Protein AF-G2QAP7-F1 (afdb_monomer_lite)

pLDDT: mean 71.96, std 19.33, range [23.05, 96.06]

Secondary structure (DSSP, 8-state):
---------S-HHHHTTTT-TTS-TTS----TTS-S------SHHHHHHHHHHHHHTT------SS---TTS-------EEEEEEEETTEEEEEEEE-TT-BHHHHHHHHHHTT------SSTTSBIIIIIHHH----TTHHHH--GGGSS--S---------TTSHHHHTTEEEEEEE-SS-EEEEEEEETT--HHHHHHHHHHHHHHHHHTT----------SSHHHHHHHHH-STTT-S--SSSS--------HHHHHH-HHHHHHH--

Organism: Thermothelomyces thermophilus (strain ATCC 42464 / BCRC 31852 / DSM 1799) (NCBI:txid573729)

Radius of gyration: 22.09 Å; chains: 1; bounding box: 47×58×67 Å

InterPro domains:
  IPR006094 FAD linked oxidase, N-terminal [PF01565] (38-145)
  IPR016169 FAD-binding, type PCMH, subdomain 2 [G3DSA:3.30.465.10] (26-146)
  IPR036318 FAD-binding, type PCMH-like superfamily [SSF56176] (30-172)
  IPR050432 FAD-linked Oxidoreductases in Biosynthesis Pathways [PTHR13878] (36-145)

Sequence (272 aa):
MLPWRRVLVLAPFVANQSCDPFTSPSKPCTLGNYVVYAVEAQSAADIIAAVKFAKQNNIRFVIRNTGHDYLGRSTGAGALSFREWKGKDYTGSAVKLGAGVQGFQVLSAALEKKQVVVGGECPTVGIAGGYTQGGGHSALSTSFGRRQHARVRGRHGLAHAERRNLYWALSGAMVVYYSTSSFFQIAPLTAYNKTAAEVEAMLSPFAAKLTAMGVKYTLGYSQSATYYDHYDKYFGPLPVGNIEVGIAQYGGRLVPLSTFANDPAAMSAVTR

Foldseek 3Di:
DDDDDDDDAQAVVLVVVQPDPPDDPPRDNHCRNHDPDAFPDPDPVSVVVVVVVCVVVVHDDAAAELNQDLVSHKHFDDDKDWDFDDDPQDGGTDIDTGQRDFQLNVQVVCVVVVHDDFADLFRRDRRNMCQLVVWHDGQQCLPPNISVCVVPDDDDDDDPDPQPPCQLVNLSWDWDWDDDPVDIDTQDIRHPPDAQVVNCVSCVVVVVVCVVVVHDDDDDTDDDPGPSVVSCVRQDPPDRGDDRGNPDNDDDDDDDPVQVRPDPVSVVVRVD

Structure (mmCIF, N/CA/C/O backbone):
data_AF-G2QAP7-F1
#
_entry.id   AF-G2QAP7-F1
#
loop_
_atom_site.group_PDB
_atom_site.id
_atom_site.type_symbol
_atom_site.label_atom_id
_atom_site.label_alt_id
_atom_site.label_comp_id
_atom_site.label_asym_id
_atom_site.label_entity_id
_atom_site.label_seq_id
_atom_site.pdbx_PDB_ins_code
_atom_site.Cartn_x
_atom_site.Cartn_y
_atom_site.Cartn_z
_atom_site.occupancy
_atom_site.B_iso_or_equiv
_atom_site.auth_seq_id
_atom_site.auth_comp_id
_atom_site.auth_asym_id
_atom_site.auth_atom_id
_atom_site.pdbx_PDB_model_num
ATOM 1 N N . MET A 1 1 ? -8.311 6.062 34.037 1.00 27.89 1 MET A N 1
ATOM 2 C CA . MET A 1 1 ? -8.969 6.762 32.910 1.00 27.89 1 MET A CA 1
ATOM 3 C C . MET A 1 1 ? -8.143 6.516 31.660 1.00 27.89 1 MET A C 1
ATOM 5 O O . MET A 1 1 ? -6.926 6.601 31.759 1.00 27.89 1 MET A O 1
ATOM 9 N N . LEU A 1 2 ? -8.767 6.175 30.530 1.00 27.52 2 LEU A N 1
ATOM 10 C CA . LEU A 1 2 ? -8.064 6.026 29.248 1.00 27.52 2 LEU A CA 1
ATOM 11 C C . LEU A 1 2 ? -7.877 7.412 28.596 1.00 27.52 2 LEU A C 1
ATOM 13 O O . LEU A 1 2 ? -8.792 8.233 28.691 1.00 27.52 2 LEU A O 1
ATOM 17 N N . PRO A 1 3 ? -6.729 7.702 27.957 1.00 30.31 3 PRO A N 1
ATOM 18 C CA . PRO A 1 3 ? -6.505 8.980 27.290 1.00 30.31 3 PRO A CA 1
ATOM 19 C C . PRO A 1 3 ? -7.331 9.076 25.999 1.00 30.31 3 PRO A C 1
ATOM 21 O O . PRO A 1 3 ? -7.114 8.338 25.041 1.00 30.31 3 PRO A O 1
ATOM 24 N N . TRP A 1 4 ? -8.278 10.011 25.952 1.00 34.31 4 TRP A N 1
ATOM 25 C CA . TRP A 1 4 ? -9.125 10.223 24.777 1.00 34.31 4 TRP A CA 1
ATOM 26 C C . TRP A 1 4 ? -8.325 10.843 23.618 1.00 34.31 4 TRP A C 1
ATOM 28 O O . TRP A 1 4 ? -7.831 11.965 23.725 1.00 34.31 4 TRP A O 1
ATOM 38 N N . ARG A 1 5 ? -8.225 10.139 22.483 1.00 45.06 5 ARG A N 1
ATOM 39 C CA . ARG A 1 5 ? -7.633 10.649 21.231 1.00 45.06 5 ARG A CA 1
ATOM 40 C C . ARG A 1 5 ? -8.683 10.744 20.121 1.00 45.06 5 ARG A C 1
ATOM 42 O O . ARG A 1 5 ? -9.613 9.942 20.063 1.00 45.06 5 ARG A O 1
ATOM 49 N N . ARG A 1 6 ? -8.525 11.725 19.222 1.00 47.28 6 ARG A N 1
ATOM 50 C CA . ARG A 1 6 ? -9.428 11.933 18.074 1.00 47.28 6 ARG A CA 1
ATOM 51 C C . ARG A 1 6 ? -9.351 10.750 17.101 1.00 47.28 6 ARG A C 1
ATOM 53 O O . ARG A 1 6 ? -8.264 10.303 16.744 1.00 47.28 6 ARG A O 1
ATOM 60 N N . VAL A 1 7 ? -10.508 10.283 16.639 1.00 56.69 7 VAL A N 1
ATOM 61 C CA . VAL A 1 7 ? -10.638 9.210 15.643 1.00 56.69 7 VAL A CA 1
ATOM 62 C C . VAL A 1 7 ? -10.752 9.835 14.251 1.00 56.69 7 VAL A C 1
ATOM 64 O O . VAL A 1 7 ? -11.626 10.665 14.047 1.00 56.69 7 VAL A O 1
ATOM 67 N N . LEU A 1 8 ? -9.906 9.443 13.289 1.00 58.91 8 LEU A N 1
ATOM 68 C CA . LEU A 1 8 ? -9.858 10.048 11.944 1.00 58.91 8 LEU A CA 1
ATOM 69 C C . LEU A 1 8 ? -10.177 9.031 10.833 1.00 58.91 8 LEU A C 1
ATOM 71 O O . LEU A 1 8 ? -9.406 8.095 10.625 1.00 58.91 8 LEU A O 1
ATOM 75 N N . VAL A 1 9 ? -11.290 9.159 10.111 1.00 63.47 9 VAL A N 1
ATOM 76 C CA . VAL A 1 9 ? -11.526 8.365 8.886 1.00 63.47 9 VAL A CA 1
ATOM 77 C C . VAL A 1 9 ? -10.810 9.046 7.717 1.00 63.47 9 VAL A C 1
ATOM 79 O O . VAL A 1 9 ? -10.946 10.253 7.563 1.00 63.47 9 VAL A O 1
ATOM 82 N N . LEU A 1 10 ? -10.034 8.296 6.922 1.00 69.69 10 LEU A N 1
ATOM 83 C CA . LEU A 1 10 ? -9.232 8.872 5.829 1.00 69.69 10 LEU A CA 1
ATOM 84 C C . LEU A 1 10 ? -10.028 9.097 4.535 1.00 69.69 10 LEU A C 1
ATOM 86 O O . LEU A 1 10 ? -9.597 9.871 3.695 1.00 69.69 10 LEU A O 1
ATOM 90 N N . ALA A 1 11 ? -11.177 8.438 4.360 1.00 72.31 11 ALA A N 1
ATOM 91 C CA . ALA A 1 11 ? -12.048 8.625 3.200 1.00 72.31 11 ALA A CA 1
ATOM 92 C C . ALA A 1 11 ? -13.017 9.814 3.422 1.00 72.31 11 ALA A C 1
ATOM 94 O O . ALA A 1 11 ? -13.953 9.668 4.218 1.00 72.31 11 ALA A O 1
ATOM 95 N N . PRO A 1 12 ? -12.880 10.954 2.710 1.00 74.19 12 PRO A N 1
ATOM 96 C CA . PRO A 1 12 ? -13.716 12.145 2.914 1.00 74.19 12 PRO A CA 1
ATOM 97 C C . PRO A 1 12 ? -15.198 11.889 2.624 1.00 74.19 12 PRO A C 1
ATOM 99 O O . PRO A 1 12 ? -16.068 12.374 3.342 1.00 74.19 12 PRO A O 1
ATOM 102 N N . PHE A 1 13 ? -15.492 11.041 1.631 1.00 74.62 13 PHE A N 1
ATOM 103 C CA . PHE A 1 13 ? -16.851 10.579 1.332 1.00 74.62 13 PHE A CA 1
ATOM 104 C C . PHE A 1 13 ? -17.526 9.919 2.549 1.00 74.62 13 PHE A C 1
ATOM 106 O O . PHE A 1 13 ? -18.689 10.186 2.836 1.00 74.62 13 PHE A O 1
ATOM 113 N N . VAL A 1 14 ? -16.785 9.108 3.316 1.00 73.94 14 VAL A N 1
ATOM 114 C CA . VAL A 1 14 ? -17.299 8.474 4.542 1.00 73.94 14 VAL A CA 1
ATOM 115 C C . VAL A 1 14 ? -17.400 9.492 5.682 1.00 73.94 14 VAL A C 1
ATOM 117 O O . VAL A 1 14 ? -18.356 9.439 6.450 1.00 73.94 14 VAL A O 1
ATOM 120 N N . ALA A 1 15 ? -16.475 10.454 5.773 1.00 74.19 15 ALA A N 1
ATOM 121 C CA . ALA A 1 15 ? -16.556 11.562 6.730 1.00 74.19 15 ALA A CA 1
ATOM 122 C C . ALA A 1 15 ? -17.744 12.517 6.463 1.00 74.19 15 ALA A C 1
ATOM 124 O O . ALA A 1 15 ? -18.167 13.241 7.369 1.00 74.19 15 ALA A O 1
ATOM 125 N N . ASN A 1 16 ? -18.294 12.506 5.241 1.00 83.12 16 ASN A N 1
ATOM 126 C CA . ASN A 1 16 ? -19.506 13.217 4.817 1.00 83.12 16 ASN A CA 1
ATOM 127 C C . ASN A 1 16 ? -19.531 14.698 5.244 1.00 83.12 16 ASN A C 1
ATOM 129 O O . ASN A 1 16 ? -20.530 15.198 5.759 1.00 83.12 16 ASN A O 1
ATOM 133 N N . GLN A 1 17 ? -18.381 15.373 5.133 1.00 84.56 17 GLN A N 1
ATOM 134 C CA . GLN A 1 17 ? -18.163 16.762 5.558 1.00 84.56 17 GLN A CA 1
ATOM 135 C C . GLN A 1 17 ? -18.667 17.105 6.983 1.00 84.56 17 GLN A C 1
ATOM 137 O O . GLN A 1 17 ? -19.017 18.257 7.254 1.00 84.56 17 GLN A O 1
ATOM 142 N N . SER A 1 18 ? -18.758 16.126 7.893 1.00 82.12 18 SER A N 1
ATOM 143 C CA . SER A 1 18 ? -19.428 16.301 9.198 1.00 82.12 18 SER A CA 1
ATOM 144 C C . SER A 1 18 ? -18.628 17.195 10.152 1.00 82.12 18 SER A C 1
ATOM 146 O O . SER A 1 18 ? -19.205 17.921 10.960 1.00 82.12 18 SER A O 1
ATOM 148 N N . CYS A 1 19 ? -17.301 17.180 10.008 1.00 82.94 19 CYS A N 1
ATOM 149 C CA . CYS A 1 19 ? -16.357 18.093 10.641 1.00 82.94 19 CYS A CA 1
ATOM 150 C C . CYS A 1 19 ? -15.098 18.161 9.758 1.00 82.94 19 CYS A C 1
ATOM 152 O O . CYS A 1 19 ? -14.172 17.367 9.919 1.00 82.94 19 CYS A O 1
ATOM 154 N N . ASP A 1 20 ? -15.124 19.036 8.752 1.00 84.44 20 ASP A N 1
ATOM 155 C CA . ASP A 1 20 ? -14.197 19.018 7.613 1.00 84.44 20 ASP A CA 1
ATOM 156 C C . ASP A 1 20 ? -13.464 20.366 7.469 1.00 84.44 20 ASP A C 1
ATOM 158 O O . ASP A 1 20 ? -14.124 21.412 7.501 1.00 84.44 20 ASP A O 1
ATOM 162 N N . PRO A 1 21 ? -12.122 20.369 7.323 1.00 86.50 21 PRO A N 1
ATOM 163 C CA . PRO A 1 21 ? -11.310 21.588 7.340 1.00 86.50 21 PRO A CA 1
ATOM 164 C C . PRO A 1 21 ? -11.519 22.503 6.124 1.00 86.50 21 PRO A C 1
ATOM 166 O O . PRO A 1 21 ? -11.071 23.645 6.162 1.00 86.50 21 PRO A O 1
ATOM 169 N N . PHE A 1 22 ? -12.193 22.035 5.070 1.00 88.69 22 PHE A N 1
ATOM 170 C CA . PHE A 1 22 ? -12.519 22.819 3.875 1.00 88.69 22 PHE A CA 1
ATOM 171 C C . PHE A 1 22 ? -13.950 23.381 3.900 1.00 88.69 22 PHE A C 1
ATOM 173 O O . PHE A 1 22 ? -14.400 23.991 2.931 1.00 88.69 22 PHE A O 1
ATOM 180 N N . THR A 1 23 ? -14.682 23.191 5.003 1.00 88.88 23 THR A N 1
ATOM 181 C CA . THR A 1 23 ? -15.996 23.817 5.222 1.00 88.88 23 THR A CA 1
ATOM 182 C C . THR A 1 23 ? -15.878 25.120 6.017 1.00 88.88 23 THR A C 1
ATOM 184 O O . THR A 1 23 ? -14.849 25.392 6.633 1.00 88.88 23 THR A O 1
ATOM 187 N N . SER A 1 24 ? -16.926 25.955 5.997 1.00 92.06 24 SER A N 1
ATOM 188 C CA . SER A 1 24 ? -16.937 27.220 6.749 1.00 92.06 24 SER A CA 1
ATOM 189 C C . SER A 1 24 ? -16.592 26.994 8.231 1.00 92.06 24 SER A C 1
ATOM 191 O O . SER A 1 24 ? -17.218 26.127 8.844 1.00 92.06 24 SER A O 1
ATOM 193 N N . PRO A 1 25 ? -15.723 27.814 8.856 1.00 91.38 25 PRO A N 1
ATOM 194 C CA . PRO A 1 25 ? -15.456 27.750 10.297 1.00 91.38 25 PRO A CA 1
ATOM 195 C C . PRO A 1 25 ? -16.704 27.917 11.181 1.00 91.38 25 PRO A C 1
ATOM 197 O O . PRO A 1 25 ? -16.693 27.514 12.340 1.00 91.38 25 PRO A O 1
ATOM 200 N N . SER A 1 26 ? -17.784 28.500 10.644 1.00 93.94 26 SER A N 1
ATOM 201 C CA . SER A 1 26 ? -19.084 28.617 11.319 1.00 93.94 26 SER A CA 1
ATOM 202 C C . SER A 1 26 ? -19.973 27.370 11.209 1.00 93.94 26 SER A C 1
ATOM 204 O O . SER A 1 26 ? -21.006 27.306 11.877 1.00 93.94 26 SER A O 1
ATOM 206 N N . LYS A 1 27 ? -19.612 26.373 10.387 1.00 92.06 27 LYS A N 1
ATOM 207 C CA . LYS A 1 27 ? -20.344 25.103 10.288 1.00 92.06 27 LYS A CA 1
ATOM 208 C C . LYS A 1 27 ? -20.102 24.290 11.569 1.00 92.06 27 LYS A C 1
ATOM 210 O O . LYS A 1 27 ? -18.946 24.009 11.884 1.00 92.06 27 LYS A O 1
ATOM 215 N N . PRO A 1 28 ? -21.148 23.855 12.296 1.00 90.38 28 PRO A N 1
ATOM 216 C CA . PRO A 1 28 ? -20.962 23.027 13.482 1.00 90.38 28 PRO A CA 1
ATOM 217 C C . PRO A 1 28 ? -20.226 21.720 13.156 1.00 90.38 28 PRO A C 1
ATOM 219 O O . PRO A 1 28 ? -20.666 20.940 12.312 1.00 90.38 28 PRO A O 1
ATOM 222 N N . CYS A 1 29 ? -19.120 21.471 13.859 1.00 87.44 29 CYS A N 1
ATOM 223 C CA . CYS A 1 29 ? -18.415 20.191 13.842 1.00 87.44 29 CYS A CA 1
ATOM 224 C C . CYS A 1 29 ? -19.291 19.127 14.521 1.00 87.44 29 CYS A C 1
ATOM 226 O O . CYS A 1 29 ? -19.516 19.173 15.731 1.00 87.44 29 CYS A O 1
ATOM 228 N N . THR A 1 30 ? -19.792 18.171 13.743 1.00 85.31 30 THR A N 1
ATOM 229 C CA . THR A 1 30 ? -20.643 17.067 14.212 1.00 85.31 30 THR A CA 1
ATOM 230 C C . THR A 1 30 ? -19.943 15.724 14.026 1.00 85.31 30 THR A C 1
ATOM 232 O O . THR A 1 30 ? -19.053 15.584 13.187 1.00 85.31 30 THR A O 1
ATOM 235 N N . LEU A 1 31 ? -20.348 14.710 14.800 1.00 76.00 31 LEU A N 1
ATOM 236 C CA . LEU A 1 31 ? -19.791 13.360 14.660 1.00 76.00 31 LEU A CA 1
ATOM 237 C C . LEU A 1 31 ? -20.175 12.705 13.327 1.00 76.00 31 LEU A C 1
ATOM 239 O O . LEU A 1 31 ? -19.351 12.005 12.752 1.00 76.00 31 LEU A O 1
ATOM 243 N N . GLY A 1 32 ? -21.398 12.909 12.828 1.00 84.44 32 GLY A N 1
ATOM 244 C CA . GLY A 1 32 ? -21.880 12.262 11.603 1.00 84.44 32 GLY A CA 1
ATOM 245 C C . GLY A 1 32 ? -21.645 10.746 11.606 1.00 84.44 32 GLY A C 1
ATOM 246 O O . GLY A 1 32 ? -22.188 10.032 12.443 1.00 84.44 32 GLY A O 1
ATOM 247 N N . ASN A 1 33 ? -20.802 10.266 10.687 1.00 77.88 33 ASN A N 1
ATOM 248 C CA . ASN A 1 33 ? -20.456 8.844 10.543 1.00 77.88 33 ASN A CA 1
ATOM 249 C C . ASN A 1 33 ? -19.305 8.361 11.457 1.00 77.88 33 ASN A C 1
ATOM 251 O O . ASN A 1 33 ? -18.905 7.196 11.380 1.00 77.88 33 ASN A O 1
ATOM 255 N N . TYR A 1 34 ? -18.731 9.227 12.296 1.00 73.38 34 TYR A N 1
ATOM 256 C CA . TYR A 1 34 ? -17.667 8.860 13.233 1.00 73.38 34 TYR A CA 1
ATOM 257 C C . TYR A 1 34 ? -18.236 8.118 14.455 1.00 73.38 34 TYR A C 1
ATOM 259 O O . TYR A 1 34 ? -19.370 8.338 14.877 1.00 73.38 34 TYR A O 1
ATOM 267 N N . VAL A 1 35 ? -17.431 7.237 15.056 1.00 73.81 35 VAL A N 1
ATOM 268 C CA . VAL A 1 35 ? -17.818 6.533 16.290 1.00 73.81 35 VAL A CA 1
ATOM 269 C C . VAL A 1 35 ? -17.892 7.499 17.477 1.00 73.81 35 VAL A C 1
ATOM 271 O O . VAL A 1 35 ? -17.012 8.339 17.651 1.00 73.81 35 VAL A O 1
ATOM 274 N N . VAL A 1 36 ? -18.921 7.346 18.317 1.00 75.19 36 VAL A N 1
ATOM 275 C CA . VAL A 1 36 ? -19.135 8.187 19.513 1.00 75.19 36 VAL A CA 1
ATOM 276 C C . VAL A 1 36 ? -18.064 7.940 20.584 1.00 75.19 36 VAL A C 1
ATOM 278 O O . VAL A 1 36 ? -17.622 8.869 21.251 1.00 75.19 36 VAL A O 1
ATOM 281 N N . TYR A 1 37 ? -17.611 6.690 20.715 1.00 73.31 37 TYR A N 1
ATOM 282 C CA . TYR A 1 37 ? -16.558 6.278 21.641 1.00 73.31 37 TYR A CA 1
ATOM 283 C C . TYR A 1 37 ? -15.565 5.348 20.944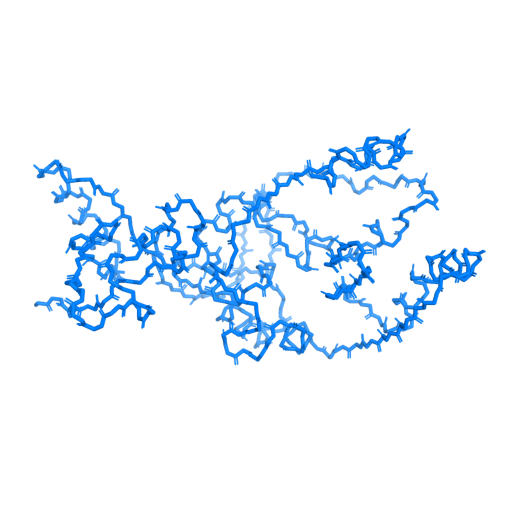 1.00 73.31 37 TYR A C 1
ATOM 285 O O . TYR A 1 37 ? -15.930 4.604 20.032 1.00 73.31 37 TYR A O 1
ATOM 293 N N . ALA A 1 38 ? -14.316 5.356 21.407 1.00 75.62 38 ALA A N 1
ATOM 294 C CA . ALA A 1 38 ? -13.269 4.454 20.946 1.00 75.62 38 ALA A CA 1
ATOM 295 C C . ALA A 1 38 ? -12.498 3.881 22.138 1.00 75.62 38 ALA A C 1
ATOM 297 O O . ALA A 1 38 ? -12.245 4.584 23.115 1.00 75.62 38 ALA A O 1
ATOM 298 N N . VAL A 1 39 ? -12.107 2.610 22.036 1.00 70.69 39 VAL A N 1
ATOM 299 C CA . VAL A 1 39 ? -11.250 1.934 23.016 1.00 70.69 39 VAL A CA 1
ATOM 300 C C . VAL A 1 39 ? -9.871 1.749 22.394 1.00 70.69 39 VAL A C 1
ATOM 302 O O . VAL A 1 39 ? -9.730 1.045 21.393 1.00 70.69 39 VAL A O 1
ATOM 305 N N . GLU A 1 40 ? -8.851 2.367 22.988 1.00 77.06 40 GLU A N 1
ATOM 306 C CA . GLU A 1 40 ? -7.452 2.081 22.664 1.00 77.06 40 GLU A CA 1
ATOM 307 C C . GLU A 1 40 ? -7.065 0.744 23.312 1.00 77.06 40 GLU A C 1
ATOM 309 O O . GLU A 1 40 ? -6.595 0.691 24.445 1.00 77.06 40 GLU A O 1
ATOM 314 N N . ALA A 1 41 ? -7.349 -0.359 22.618 1.00 68.88 41 ALA A N 1
ATOM 315 C CA . ALA A 1 41 ? -7.057 -1.696 23.119 1.00 68.88 41 ALA A CA 1
ATOM 316 C C . ALA A 1 41 ? -5.548 -1.985 23.066 1.00 68.88 41 ALA A C 1
ATOM 318 O O . ALA A 1 41 ? -4.973 -2.110 21.982 1.00 68.88 41 ALA A O 1
ATOM 319 N N . GLN A 1 42 ? -4.926 -2.131 24.237 1.00 74.50 42 GLN A N 1
ATOM 320 C CA . GLN A 1 42 ? -3.500 -2.443 24.389 1.00 74.50 42 GLN A CA 1
ATOM 321 C C . GLN A 1 42 ? -3.265 -3.945 24.623 1.00 74.50 42 GLN A C 1
ATOM 323 O O . GLN A 1 42 ? -2.166 -4.458 24.414 1.00 74.50 42 GLN A O 1
ATOM 328 N N . SER A 1 43 ? -4.312 -4.674 25.011 1.00 71.19 43 SER A N 1
ATOM 329 C CA . SER A 1 43 ? -4.286 -6.093 25.345 1.00 71.19 43 SER A CA 1
ATOM 330 C C . SER A 1 43 ? -5.517 -6.840 24.817 1.00 71.19 43 SER A C 1
ATOM 332 O O . SER A 1 43 ? -6.542 -6.257 24.457 1.00 71.19 43 SER A O 1
ATOM 334 N N . ALA A 1 44 ? -5.455 -8.175 24.833 1.00 69.19 44 ALA A N 1
ATOM 335 C CA . ALA A 1 44 ? -6.629 -9.009 24.574 1.00 69.19 44 ALA A CA 1
ATOM 336 C C . ALA A 1 44 ? -7.736 -8.813 25.632 1.00 69.19 44 ALA A C 1
ATOM 338 O O . ALA A 1 44 ? -8.912 -8.978 25.312 1.00 69.19 44 ALA A O 1
ATOM 339 N N . ALA A 1 45 ? -7.380 -8.438 26.868 1.00 73.44 45 ALA A N 1
ATOM 340 C CA . ALA A 1 45 ? -8.345 -8.186 27.934 1.00 73.44 45 ALA A CA 1
ATOM 341 C C . ALA A 1 45 ? -9.224 -6.964 27.623 1.00 73.44 45 ALA A C 1
ATOM 343 O O . ALA A 1 45 ? -10.441 -7.048 27.785 1.00 73.44 45 ALA A O 1
ATOM 344 N N . ASP A 1 46 ? -8.642 -5.891 27.078 1.00 71.88 46 ASP A N 1
ATOM 345 C CA . ASP A 1 46 ? -9.380 -4.685 26.670 1.00 71.88 46 ASP A CA 1
ATOM 346 C C . ASP A 1 46 ? -10.386 -4.996 25.556 1.00 71.88 46 ASP A C 1
ATOM 348 O O . ASP A 1 46 ? -11.532 -4.552 25.600 1.00 71.88 46 ASP A O 1
ATOM 352 N N . ILE A 1 47 ? -9.984 -5.821 24.579 1.00 72.06 47 ILE A N 1
ATOM 353 C CA . ILE A 1 47 ? -10.862 -6.274 23.489 1.00 72.06 47 ILE A CA 1
ATOM 354 C C . ILE A 1 47 ? -12.021 -7.104 24.055 1.00 72.06 47 ILE A C 1
ATOM 356 O O . ILE A 1 47 ? -13.178 -6.863 23.713 1.00 72.06 47 ILE A O 1
ATOM 360 N N . ILE A 1 48 ? -11.734 -8.060 24.946 1.00 75.69 48 ILE A N 1
ATOM 361 C CA . ILE A 1 48 ? -12.756 -8.902 25.585 1.00 75.69 48 ILE A CA 1
ATOM 362 C C . ILE A 1 48 ? -13.724 -8.047 26.417 1.00 75.69 48 ILE A C 1
ATOM 364 O O . ILE A 1 48 ? -14.934 -8.271 26.358 1.00 75.69 48 ILE A O 1
ATOM 368 N N . ALA A 1 49 ? -13.220 -7.062 27.163 1.00 81.31 49 ALA A N 1
ATOM 369 C CA . ALA A 1 49 ? -14.034 -6.137 27.944 1.00 81.31 49 ALA A CA 1
ATOM 370 C C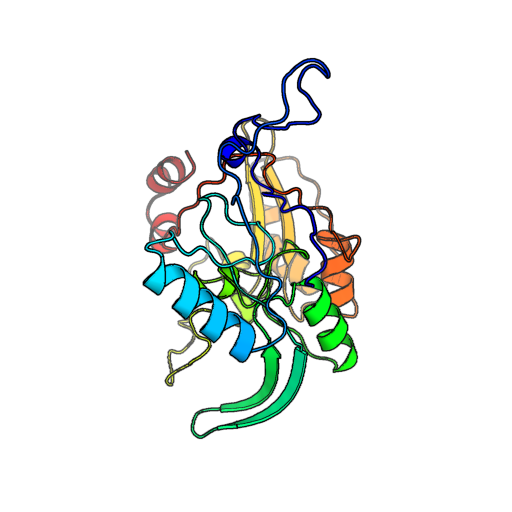 . ALA A 1 49 ? -14.925 -5.264 27.045 1.00 81.31 49 ALA A C 1
ATOM 372 O O . ALA A 1 49 ? -16.130 -5.191 27.277 1.00 81.31 49 ALA A O 1
ATOM 373 N N . ALA A 1 50 ? -14.372 -4.682 25.976 1.00 75.12 50 ALA A N 1
ATOM 374 C CA . ALA A 1 50 ? -15.116 -3.852 25.031 1.00 75.12 50 ALA A CA 1
ATOM 375 C C . ALA A 1 50 ? -16.213 -4.641 24.292 1.00 75.12 50 ALA A C 1
ATOM 377 O O . ALA A 1 50 ? -17.338 -4.158 24.171 1.00 75.12 50 ALA A O 1
ATOM 378 N N . VAL A 1 51 ? -15.930 -5.877 23.861 1.00 79.12 51 VAL A N 1
ATOM 379 C CA . VAL A 1 51 ? -16.924 -6.764 23.227 1.00 79.12 51 VAL A CA 1
ATOM 380 C C . VAL A 1 51 ? -18.031 -7.155 24.211 1.00 79.12 51 VAL A C 1
ATOM 382 O O . VAL A 1 51 ? -19.207 -7.133 23.842 1.00 79.12 51 VAL A O 1
ATOM 385 N N . LYS A 1 52 ? -17.691 -7.477 25.469 1.00 85.56 52 LYS A N 1
ATOM 386 C CA . LYS A 1 52 ? -18.686 -7.760 26.519 1.00 85.56 52 LYS A CA 1
ATOM 387 C C . LYS A 1 52 ? -19.575 -6.544 26.781 1.00 85.56 52 LYS A C 1
ATOM 389 O O . LYS A 1 52 ? -20.792 -6.685 26.726 1.00 85.56 52 LYS A O 1
ATOM 394 N N . PHE A 1 53 ? -18.979 -5.369 26.984 1.00 84.50 53 PHE A N 1
ATOM 395 C CA . PHE A 1 53 ? -19.698 -4.119 27.225 1.00 84.50 53 PHE A CA 1
ATOM 396 C C . PHE A 1 53 ? -20.630 -3.763 26.060 1.00 84.50 53 PHE A C 1
ATOM 398 O O . PHE A 1 53 ? -21.805 -3.471 26.280 1.00 84.50 53 PHE A O 1
ATOM 405 N N . ALA A 1 54 ? -20.145 -3.854 24.818 1.00 81.06 54 ALA A N 1
ATOM 406 C CA . ALA A 1 54 ? -20.954 -3.578 23.636 1.00 81.06 54 ALA A CA 1
ATOM 407 C C . ALA A 1 54 ? -22.140 -4.549 23.514 1.00 81.06 54 ALA A C 1
ATOM 409 O O . ALA A 1 54 ? -23.266 -4.111 23.289 1.00 81.06 54 ALA A O 1
ATOM 410 N N . LYS A 1 55 ? -21.918 -5.852 23.749 1.00 87.12 55 LYS A N 1
ATOM 411 C CA . LYS A 1 55 ? -22.987 -6.863 23.747 1.00 87.12 55 LYS A CA 1
ATOM 412 C C . LYS A 1 55 ? -24.015 -6.634 24.862 1.00 87.12 55 LYS A C 1
ATOM 414 O O . LYS A 1 55 ? -25.206 -6.757 24.608 1.00 87.12 55 LYS A O 1
ATOM 419 N N . GLN A 1 56 ? -23.568 -6.311 26.076 1.00 96.06 56 GLN A N 1
ATOM 420 C CA . GLN A 1 56 ? -24.439 -6.073 27.235 1.00 96.06 56 GLN A CA 1
ATOM 421 C C . GLN A 1 56 ? -25.342 -4.847 27.056 1.00 96.06 56 GLN A C 1
ATOM 423 O O . GLN A 1 56 ? -26.486 -4.873 27.492 1.00 96.06 56 GLN A O 1
ATOM 428 N N . ASN A 1 57 ? -24.845 -3.802 26.391 1.00 88.94 57 ASN A N 1
ATOM 429 C CA . ASN A 1 57 ? -25.558 -2.534 26.205 1.00 88.94 57 ASN A CA 1
ATOM 430 C C . ASN A 1 57 ? -26.192 -2.388 24.805 1.00 88.94 57 ASN A C 1
ATOM 432 O O . ASN A 1 57 ? -26.625 -1.298 24.444 1.00 88.94 57 ASN A O 1
ATOM 436 N N . ASN A 1 58 ? -26.222 -3.459 23.999 1.00 87.25 58 ASN A N 1
ATOM 437 C CA . ASN A 1 58 ? -26.706 -3.459 22.610 1.00 87.25 58 ASN A CA 1
ATOM 438 C C . ASN A 1 58 ? -26.070 -2.361 21.718 1.00 87.25 58 ASN A C 1
ATOM 440 O O . ASN A 1 58 ? -26.717 -1.767 20.855 1.00 87.25 58 ASN A O 1
ATOM 444 N N . ILE A 1 59 ? -24.783 -2.073 21.929 1.00 80.69 59 ILE A N 1
ATOM 445 C CA . ILE A 1 59 ? -24.033 -1.066 21.171 1.00 80.69 59 ILE A CA 1
ATOM 446 C C . ILE A 1 59 ? -23.418 -1.727 19.935 1.00 80.69 59 ILE A C 1
ATOM 448 O O . ILE A 1 59 ? -22.749 -2.758 20.030 1.00 80.69 59 ILE A O 1
ATOM 452 N N . ARG A 1 60 ? -23.581 -1.097 18.764 1.00 72.56 60 ARG A N 1
ATOM 453 C CA . ARG A 1 60 ? -22.931 -1.529 17.518 1.00 72.56 60 ARG A CA 1
ATOM 454 C C . ARG A 1 60 ? -21.408 -1.505 17.678 1.00 72.56 60 ARG A C 1
ATOM 456 O O . ARG A 1 60 ? -20.796 -0.439 17.709 1.00 72.56 60 ARG A O 1
ATOM 463 N N . PHE A 1 61 ? -20.794 -2.683 17.723 1.00 69.75 61 PHE A N 1
ATOM 464 C CA . PHE A 1 61 ? -19.347 -2.815 17.838 1.00 69.75 61 PHE A CA 1
ATOM 465 C C . PHE A 1 61 ? -18.657 -2.669 16.474 1.00 69.75 61 PHE A C 1
ATOM 467 O O . PHE A 1 61 ? -18.954 -3.390 15.522 1.00 69.75 61 PHE A O 1
ATOM 474 N N . VAL A 1 62 ? -17.706 -1.741 16.408 1.00 68.94 62 VAL A N 1
ATOM 475 C CA . VAL A 1 62 ? -16.748 -1.546 15.315 1.00 68.94 62 VAL A CA 1
ATOM 476 C C . VAL A 1 62 ? -15.381 -1.434 15.999 1.00 68.94 62 VAL A C 1
ATOM 478 O O . VAL A 1 62 ? -15.271 -0.746 17.012 1.00 68.94 62 VAL A O 1
ATOM 481 N N . ILE A 1 63 ? -14.351 -2.139 15.524 1.00 66.62 63 ILE A N 1
ATOM 482 C CA . ILE A 1 63 ? -13.015 -2.141 16.170 1.00 66.62 63 ILE A CA 1
ATOM 483 C C . ILE A 1 63 ? -12.297 -0.795 15.779 1.00 66.62 63 ILE A C 1
ATOM 485 O O . ILE A 1 63 ? -12.944 0.071 15.192 1.00 66.62 63 ILE A O 1
ATOM 489 N N . ARG A 1 64 ? -10.963 -0.585 15.912 1.00 65.62 64 ARG A N 1
ATOM 490 C CA . ARG A 1 64 ? -10.223 0.348 14.997 1.00 65.62 64 ARG A CA 1
ATOM 491 C C . ARG A 1 64 ? -8.766 -0.039 14.638 1.00 65.62 64 ARG A C 1
ATOM 493 O O . ARG A 1 64 ? -8.073 -0.626 15.454 1.00 65.62 64 ARG A O 1
ATOM 500 N N . ASN A 1 65 ? -8.328 0.237 13.392 1.00 66.06 65 ASN A N 1
ATOM 501 C CA . ASN A 1 65 ? -6.935 0.168 12.882 1.00 66.06 65 ASN A CA 1
ATOM 502 C C . ASN A 1 65 ? -6.563 1.516 12.195 1.00 66.06 65 ASN A C 1
ATOM 504 O O . ASN A 1 65 ? -6.920 2.574 12.712 1.00 66.06 65 ASN A O 1
ATOM 508 N N . THR A 1 66 ? -5.920 1.523 11.019 1.00 62.88 66 THR A N 1
ATOM 509 C CA . THR A 1 66 ? -5.399 2.748 10.373 1.00 62.88 66 THR A CA 1
ATOM 510 C C . THR A 1 66 ? -6.446 3.671 9.738 1.00 62.88 66 THR A C 1
ATOM 512 O O . THR A 1 66 ? -6.163 4.847 9.547 1.00 62.88 66 THR A O 1
ATOM 515 N N . GLY A 1 67 ? -7.660 3.190 9.442 1.00 60.88 67 GLY A N 1
ATOM 516 C CA . GLY A 1 67 ? -8.725 4.004 8.823 1.00 60.88 67 GLY A CA 1
ATOM 517 C C . GLY A 1 67 ? -8.684 4.094 7.289 1.00 60.88 67 GLY A C 1
ATOM 518 O O . GLY A 1 67 ? -9.335 4.968 6.727 1.00 60.88 67 GLY A O 1
ATOM 519 N N . HIS A 1 68 ? -7.941 3.190 6.639 1.00 68.19 68 HIS A N 1
ATOM 520 C CA . HIS A 1 68 ? -7.719 3.099 5.182 1.00 68.19 68 HIS A CA 1
ATOM 521 C C . HIS A 1 68 ? -8.857 2.461 4.355 1.00 68.19 68 HIS A C 1
ATOM 523 O O . HIS A 1 68 ? -8.764 2.418 3.134 1.00 68.19 68 HIS A O 1
ATOM 529 N N . ASP A 1 69 ? -9.906 1.900 4.964 1.00 61.72 69 ASP A N 1
ATOM 530 C CA . ASP A 1 69 ? -10.944 1.192 4.197 1.00 61.72 69 ASP A CA 1
ATOM 531 C C . ASP A 1 69 ? -11.944 2.148 3.557 1.00 61.72 69 ASP A C 1
ATOM 533 O O . ASP A 1 69 ? -12.781 2.755 4.225 1.00 61.72 69 ASP A O 1
ATOM 537 N N . TYR A 1 70 ? -11.883 2.182 2.228 1.00 54.84 70 TYR A N 1
ATOM 538 C CA . TYR A 1 70 ? -12.759 2.932 1.330 1.00 54.84 70 TYR A CA 1
ATOM 539 C C . TYR A 1 70 ? -14.261 2.592 1.464 1.00 54.84 70 TYR A C 1
ATOM 541 O O . TYR A 1 70 ? -15.087 3.253 0.844 1.00 54.84 70 TYR A O 1
ATOM 549 N N . LEU A 1 71 ? -14.623 1.582 2.270 1.00 56.16 71 LEU A N 1
ATOM 550 C CA . LEU A 1 71 ? -15.989 1.100 2.501 1.00 56.16 71 LEU A CA 1
ATOM 551 C C . LEU A 1 71 ? -16.440 1.219 3.981 1.00 56.16 71 LEU A C 1
ATOM 553 O O . LEU A 1 71 ? -17.521 0.743 4.327 1.00 56.16 71 LEU A O 1
ATOM 557 N N . GLY A 1 72 ? -15.644 1.846 4.862 1.00 54.88 72 GLY A N 1
ATOM 558 C CA . GLY A 1 72 ? -16.014 2.156 6.254 1.00 54.88 72 GLY A CA 1
ATOM 559 C C . GLY A 1 72 ? -15.938 1.014 7.292 1.00 54.88 72 GLY A C 1
ATOM 560 O O . GLY A 1 72 ? -16.645 1.079 8.297 1.00 54.88 72 GLY A O 1
ATOM 561 N N . ARG A 1 73 ? -15.122 -0.038 7.094 1.00 50.44 73 ARG A N 1
ATOM 562 C CA . ARG A 1 73 ? -15.209 -1.312 7.865 1.00 50.44 73 ARG A CA 1
ATOM 563 C C . ARG A 1 73 ? -14.040 -1.670 8.814 1.00 50.44 73 ARG A C 1
ATOM 565 O O . ARG A 1 73 ? -14.209 -2.500 9.706 1.00 50.44 73 ARG A O 1
ATOM 572 N N . SER A 1 74 ? -12.819 -1.168 8.595 1.00 47.03 74 SER A N 1
ATOM 573 C CA . SER A 1 74 ? -11.578 -1.973 8.800 1.00 47.03 74 SER A CA 1
ATOM 574 C C . SER A 1 74 ? -10.721 -1.735 10.056 1.00 47.03 74 SER A C 1
ATOM 576 O O . SER A 1 74 ? -10.163 -0.643 10.237 1.00 47.03 74 SER A O 1
ATOM 578 N N . THR A 1 75 ? -10.558 -2.733 10.935 1.00 48.44 75 THR A N 1
ATOM 579 C CA . THR A 1 75 ? -10.332 -2.363 12.340 1.00 48.44 75 THR A CA 1
ATOM 580 C C . THR A 1 75 ? -9.636 -3.429 13.278 1.00 48.44 75 THR A C 1
ATOM 582 O O . THR A 1 75 ? -10.011 -4.593 13.244 1.00 48.44 75 THR A O 1
ATOM 585 N N . GLY A 1 76 ? -8.602 -3.073 14.097 1.00 34.66 76 GLY A N 1
ATOM 586 C CA . GLY A 1 76 ? -7.810 -3.922 15.054 1.00 34.66 76 GLY A CA 1
ATOM 587 C C . GLY A 1 76 ? -6.328 -3.495 15.358 1.00 34.66 76 GLY A C 1
ATOM 588 O O . GLY A 1 76 ? -5.685 -2.926 14.481 1.00 34.66 76 GLY A O 1
ATOM 589 N N . ALA A 1 77 ? -5.757 -3.826 16.544 1.00 37.19 77 ALA A N 1
ATOM 590 C CA . ALA A 1 77 ? -4.370 -3.511 17.030 1.00 37.19 77 ALA A CA 1
ATOM 591 C C . ALA A 1 77 ? -3.567 -4.765 17.543 1.00 37.19 77 ALA A C 1
ATOM 593 O O . ALA A 1 77 ? -4.191 -5.803 17.745 1.00 37.19 77 ALA A O 1
ATOM 594 N N . GLY A 1 78 ? -2.233 -4.853 17.791 1.00 36.62 78 GLY A N 1
ATOM 595 C CA . GLY A 1 78 ? -1.009 -4.043 17.524 1.00 36.62 78 GLY A CA 1
ATOM 596 C C . GLY A 1 78 ? 0.249 -4.572 18.295 1.00 36.62 78 GLY A C 1
ATOM 597 O O . GLY A 1 78 ? 0.190 -4.609 19.514 1.00 36.62 78 GLY A O 1
ATOM 598 N N . ALA A 1 79 ? 1.338 -5.035 17.627 1.00 33.78 79 ALA A N 1
ATOM 599 C CA . ALA A 1 79 ? 2.655 -5.503 18.183 1.00 33.78 79 ALA A CA 1
ATOM 600 C C . ALA A 1 79 ? 3.584 -6.066 17.061 1.00 33.78 79 ALA A C 1
ATOM 602 O O . ALA A 1 79 ? 3.057 -6.481 16.037 1.00 33.78 79 ALA A O 1
ATOM 603 N N . LEU A 1 80 ? 4.915 -6.192 17.217 1.00 33.19 80 LEU A N 1
ATOM 604 C CA . LEU A 1 80 ? 5.808 -6.778 16.181 1.00 33.19 80 LEU A CA 1
ATOM 605 C C . LEU A 1 80 ? 6.905 -7.686 16.774 1.00 33.19 80 LEU A C 1
ATOM 607 O O . LEU A 1 80 ? 7.515 -7.341 17.779 1.00 33.19 80 LEU A O 1
ATOM 611 N N . SER A 1 81 ? 7.170 -8.845 16.156 1.00 30.08 81 SER A N 1
ATOM 612 C CA . SER A 1 81 ? 8.270 -9.752 16.537 1.00 30.08 81 SER A CA 1
ATOM 613 C C . SER A 1 81 ? 8.688 -10.659 15.371 1.00 30.08 81 SER A C 1
ATOM 615 O O . SER A 1 81 ? 7.839 -11.265 14.722 1.00 30.08 81 SER A O 1
ATOM 617 N N . PHE A 1 82 ? 9.992 -10.792 15.121 1.00 34.56 82 PHE A N 1
ATOM 618 C CA . PHE A 1 82 ? 10.555 -11.759 14.168 1.00 34.56 82 PHE A CA 1
ATOM 619 C C . PHE A 1 82 ? 11.033 -13.008 14.910 1.00 34.56 82 PHE A C 1
ATOM 621 O O . PHE A 1 82 ? 11.595 -12.898 15.998 1.00 34.56 82 PHE A O 1
ATOM 628 N N . ARG A 1 83 ? 10.826 -14.190 14.321 1.00 40.53 83 ARG A N 1
ATOM 629 C CA . ARG A 1 83 ? 11.327 -15.468 14.850 1.00 40.53 83 ARG A CA 1
ATOM 630 C C . ARG A 1 83 ? 11.481 -16.506 13.744 1.00 40.53 83 ARG A C 1
ATOM 632 O O . ARG A 1 83 ? 10.772 -16.465 12.739 1.00 40.53 83 ARG A O 1
ATOM 639 N N . GLU A 1 84 ? 12.349 -17.483 13.967 1.00 39.41 84 GLU A N 1
ATOM 640 C CA . GLU A 1 84 ? 12.314 -18.726 13.199 1.00 39.41 84 GLU A CA 1
ATOM 641 C C . GLU A 1 84 ? 10.995 -19.461 13.505 1.00 39.41 84 GLU A C 1
ATOM 643 O O . GLU A 1 84 ? 10.572 -19.546 14.662 1.00 39.41 84 GLU A O 1
ATOM 648 N N . TRP A 1 85 ? 10.311 -19.964 12.477 1.00 39.72 85 TRP A N 1
ATOM 649 C CA . TRP A 1 85 ? 9.106 -20.776 12.641 1.00 39.72 85 TRP A CA 1
ATOM 650 C C . TRP A 1 85 ? 9.350 -22.175 12.092 1.00 39.72 85 TRP A C 1
ATOM 652 O O . TRP A 1 85 ? 9.633 -22.338 10.907 1.00 39.72 85 TRP A O 1
ATOM 662 N N . LYS A 1 86 ? 9.209 -23.176 12.966 1.00 47.47 86 LYS A N 1
ATOM 663 C CA . LYS A 1 86 ? 9.238 -24.606 12.635 1.00 47.47 86 LYS A CA 1
ATOM 664 C C . LYS A 1 86 ? 7.835 -25.163 12.839 1.00 47.47 86 LYS A C 1
ATOM 666 O O . LYS A 1 86 ? 7.449 -25.510 13.951 1.00 47.47 86 LYS A O 1
ATOM 671 N N . GLY A 1 87 ? 7.047 -25.170 11.771 1.00 50.75 87 GLY A N 1
ATOM 672 C CA . GLY A 1 87 ? 5.729 -25.795 11.721 1.00 50.75 87 GLY A CA 1
ATOM 673 C C . GLY A 1 87 ? 5.748 -27.036 10.833 1.00 50.75 87 GLY A C 1
ATOM 674 O O . GLY A 1 87 ? 6.628 -27.190 9.993 1.00 50.75 87 GLY A O 1
ATOM 675 N N . LYS A 1 88 ? 4.732 -27.896 10.968 1.00 59.03 88 LYS A N 1
ATOM 676 C CA . LYS A 1 88 ? 4.597 -29.132 10.170 1.00 59.03 88 LYS A CA 1
ATOM 677 C C . LYS A 1 88 ? 4.644 -28.894 8.650 1.00 59.03 88 LYS A C 1
ATOM 679 O O . LYS A 1 88 ? 5.126 -29.753 7.921 1.00 59.03 88 LYS A O 1
ATOM 684 N N . ASP A 1 89 ? 4.172 -27.727 8.206 1.00 62.69 89 ASP A N 1
ATOM 685 C CA . ASP A 1 89 ? 4.023 -27.364 6.790 1.00 62.69 89 ASP A CA 1
ATOM 686 C C . ASP A 1 89 ? 4.972 -26.228 6.331 1.00 62.69 89 ASP A C 1
ATOM 688 O O . ASP A 1 89 ? 4.930 -25.834 5.168 1.00 62.69 89 ASP A O 1
ATOM 692 N N . TYR A 1 90 ? 5.801 -25.658 7.221 1.00 56.62 90 TYR A N 1
ATOM 693 C CA . TYR A 1 90 ? 6.740 -24.573 6.884 1.00 56.62 90 TYR A CA 1
ATOM 694 C C . TYR A 1 90 ? 7.888 -24.462 7.896 1.00 56.62 90 TYR A C 1
ATOM 696 O O . TYR A 1 90 ? 7.644 -24.337 9.099 1.00 56.62 90 TYR A O 1
ATOM 704 N N . THR A 1 91 ? 9.115 -24.395 7.377 1.00 61.16 91 THR A N 1
ATOM 705 C CA . THR A 1 91 ? 10.339 -24.084 8.126 1.00 61.16 91 THR A CA 1
ATOM 706 C C . THR A 1 91 ? 11.017 -22.877 7.487 1.00 61.16 91 THR A C 1
ATOM 708 O O . THR A 1 91 ? 11.360 -22.926 6.307 1.00 61.16 91 THR A O 1
ATOM 711 N N . GLY A 1 92 ? 11.216 -21.802 8.252 1.00 68.50 92 GLY A N 1
ATOM 712 C CA . GLY A 1 92 ? 11.920 -20.608 7.778 1.00 68.50 92 GLY A CA 1
ATOM 713 C C . GLY A 1 92 ? 11.661 -19.348 8.606 1.00 68.50 92 GLY A C 1
ATOM 714 O O . GLY A 1 92 ? 11.031 -19.389 9.668 1.00 68.50 92 GLY A O 1
ATOM 715 N N . SER A 1 93 ? 12.160 -18.215 8.110 1.00 72.44 93 SER A N 1
ATOM 716 C CA . SER A 1 93 ? 11.971 -16.889 8.708 1.00 72.44 93 SER A CA 1
ATOM 717 C C . SER A 1 93 ? 10.500 -16.472 8.707 1.00 72.44 93 SER A C 1
ATOM 719 O O . SER A 1 93 ? 9.876 -16.373 7.652 1.00 72.44 93 SER A O 1
ATOM 721 N N . ALA A 1 94 ? 9.951 -16.141 9.876 1.00 69.50 94 ALA A N 1
ATOM 722 C CA . ALA A 1 94 ? 8.588 -15.638 9.999 1.00 69.50 94 ALA A CA 1
ATOM 723 C C . ALA A 1 94 ? 8.522 -14.343 10.820 1.00 69.50 94 ALA A C 1
ATOM 725 O O . ALA A 1 94 ? 9.291 -14.114 11.756 1.00 69.50 94 ALA A O 1
ATOM 726 N N . VAL A 1 95 ? 7.530 -13.510 10.501 1.00 68.38 95 VAL A N 1
ATOM 727 C CA . VAL A 1 95 ? 7.201 -12.307 11.268 1.00 68.38 95 VAL A CA 1
ATOM 728 C C . VAL A 1 95 ? 5.823 -12.460 11.909 1.00 68.38 95 VAL A C 1
ATOM 730 O O . VAL A 1 95 ? 4.830 -12.741 11.237 1.00 68.38 95 VAL A O 1
ATOM 733 N N . LYS A 1 96 ? 5.760 -12.288 13.230 1.00 66.25 96 LYS A N 1
ATOM 734 C CA . LYS A 1 96 ? 4.518 -12.164 13.989 1.00 66.25 96 LYS A CA 1
ATOM 735 C C . LYS A 1 96 ? 4.116 -10.691 14.007 1.00 66.25 96 LYS A C 1
ATOM 737 O O . LYS A 1 96 ? 4.818 -9.850 14.565 1.00 66.25 96 LYS A O 1
ATOM 742 N N . LEU A 1 97 ? 2.960 -10.415 13.417 1.00 67.94 97 LEU A N 1
ATOM 743 C CA . LEU A 1 97 ? 2.356 -9.092 13.317 1.00 67.94 97 LEU A CA 1
ATOM 744 C C . LEU A 1 97 ? 1.128 -9.039 14.231 1.00 67.94 97 LEU A C 1
ATOM 746 O O . LEU A 1 97 ? 0.251 -9.896 14.145 1.00 67.94 97 LEU A O 1
ATOM 750 N N . GLY A 1 98 ? 1.064 -8.046 15.107 1.00 62.88 98 GLY A N 1
ATOM 751 C CA . GLY A 1 98 ? -0.154 -7.624 15.789 1.00 62.88 98 GLY A CA 1
ATOM 752 C C . GLY A 1 98 ? -0.942 -6.671 14.892 1.00 62.88 98 GLY A C 1
ATOM 753 O O . GLY A 1 98 ? -0.364 -5.991 14.044 1.00 62.88 98 GLY A O 1
ATOM 754 N N . ALA A 1 99 ? -2.264 -6.617 15.057 1.00 62.62 99 ALA A N 1
ATOM 755 C CA . ALA A 1 99 ? -3.151 -6.115 14.004 1.00 62.62 99 ALA A CA 1
ATOM 756 C C . ALA A 1 99 ? -2.920 -4.644 13.587 1.00 62.62 99 ALA A C 1
ATOM 758 O O . ALA A 1 99 ? -3.187 -4.298 12.439 1.00 62.62 99 ALA A O 1
ATOM 759 N N . GLY A 1 100 ? -2.360 -3.818 14.474 1.00 65.88 100 GLY A N 1
ATOM 760 C CA . GLY A 1 100 ? -2.094 -2.387 14.266 1.00 65.88 100 GLY A CA 1
ATOM 761 C C . GLY A 1 100 ? -0.750 -2.051 13.617 1.00 65.88 100 GLY A C 1
ATOM 762 O O . GLY A 1 100 ? -0.458 -0.875 13.439 1.00 65.88 100 GLY A O 1
ATOM 763 N N . VAL A 1 101 ? 0.081 -3.047 13.283 1.00 75.31 101 VAL A N 1
ATOM 764 C CA . VAL A 1 101 ? 1.339 -2.795 12.562 1.00 75.31 101 VAL A CA 1
ATOM 765 C C . VAL A 1 101 ? 1.038 -2.262 11.163 1.00 75.31 101 VAL A C 1
ATOM 767 O O . VAL A 1 101 ? 0.214 -2.828 10.440 1.00 75.31 101 VAL A O 1
ATOM 770 N N . GLN A 1 102 ? 1.733 -1.197 10.775 1.00 83.69 102 GLN A N 1
ATOM 771 C CA . GLN A 1 102 ? 1.664 -0.577 9.454 1.00 83.69 102 GLN A CA 1
ATOM 772 C C . GLN A 1 102 ? 2.779 -1.095 8.529 1.00 83.69 102 GLN A C 1
ATOM 774 O O . GLN A 1 102 ? 3.794 -1.622 8.993 1.00 83.69 102 GLN A O 1
ATOM 779 N N . GLY A 1 103 ? 2.591 -0.954 7.214 1.00 84.56 103 GLY A N 1
ATOM 780 C CA . GLY A 1 103 ? 3.535 -1.400 6.182 1.00 84.56 103 GLY A CA 1
ATOM 781 C C . GLY A 1 103 ? 4.966 -0.900 6.401 1.00 84.56 103 GLY A C 1
ATOM 782 O O . GLY A 1 103 ? 5.892 -1.710 6.403 1.00 84.56 103 GLY A O 1
ATOM 783 N N . PHE A 1 104 ? 5.147 0.395 6.682 1.00 88.38 104 PHE A N 1
ATOM 784 C CA . PHE A 1 104 ? 6.476 0.973 6.915 1.00 88.38 104 PHE A CA 1
ATOM 785 C C . PHE A 1 104 ? 7.207 0.322 8.102 1.00 88.38 104 PHE A C 1
ATOM 787 O O . PHE A 1 104 ? 8.388 0.008 8.001 1.00 88.38 104 PHE A O 1
ATOM 794 N N . GLN A 1 105 ? 6.503 0.039 9.205 1.00 85.62 105 GLN A N 1
ATOM 795 C CA . GLN A 1 105 ? 7.108 -0.514 10.423 1.00 85.62 105 GLN A CA 1
ATOM 796 C C . GLN A 1 105 ? 7.683 -1.913 10.190 1.00 85.62 105 GLN A C 1
ATOM 798 O O . GLN A 1 105 ? 8.773 -2.238 10.660 1.00 85.62 105 GLN A O 1
ATOM 803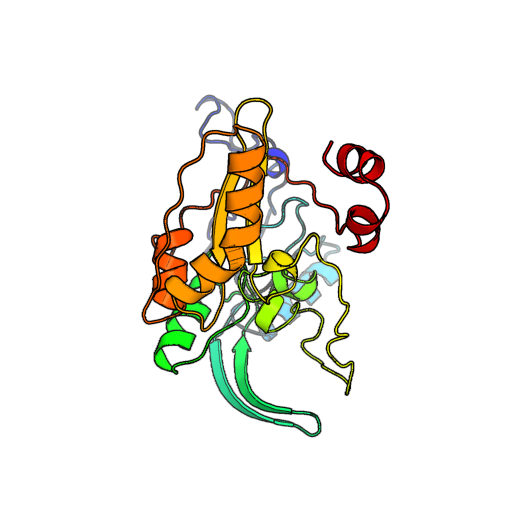 N N . VAL A 1 106 ? 6.947 -2.757 9.459 1.00 84.75 106 VAL A N 1
ATOM 804 C CA . VAL A 1 106 ? 7.426 -4.102 9.127 1.00 84.75 106 VAL A CA 1
ATOM 805 C C . VAL A 1 106 ? 8.486 -4.073 8.022 1.00 84.75 106 VAL A C 1
ATOM 807 O O . VAL A 1 106 ? 9.368 -4.927 8.026 1.00 84.75 106 VAL A O 1
ATOM 810 N N . LEU A 1 107 ? 8.449 -3.088 7.120 1.00 88.06 107 LEU A N 1
ATOM 811 C CA . LEU A 1 107 ? 9.468 -2.886 6.090 1.00 88.06 107 LEU A CA 1
ATOM 812 C C . LEU A 1 107 ? 10.830 -2.513 6.706 1.00 88.06 107 LEU A C 1
ATOM 814 O O . LEU A 1 107 ? 11.821 -3.179 6.406 1.00 88.06 107 LEU A O 1
ATOM 818 N N . SER A 1 108 ? 10.875 -1.535 7.622 1.00 88.38 108 SER A N 1
ATOM 819 C CA . SER A 1 108 ? 12.094 -1.168 8.366 1.00 88.38 108 SER A CA 1
ATOM 820 C C . SER A 1 108 ? 12.662 -2.355 9.148 1.00 88.38 108 SER A C 1
ATOM 822 O O . SER A 1 108 ? 13.840 -2.682 9.032 1.00 88.38 108 SER A O 1
ATOM 824 N N . ALA A 1 109 ? 11.818 -3.075 9.889 1.00 84.75 109 ALA A N 1
ATOM 825 C CA . ALA A 1 109 ? 12.281 -4.202 10.694 1.00 84.75 109 ALA A CA 1
ATOM 826 C C . ALA A 1 109 ? 12.667 -5.442 9.855 1.00 84.75 109 ALA A C 1
ATOM 828 O O . ALA A 1 109 ? 13.452 -6.276 10.305 1.00 84.75 109 ALA A O 1
ATOM 829 N N . ALA A 1 110 ? 12.150 -5.579 8.628 1.00 84.62 110 ALA A N 1
ATOM 830 C CA . ALA A 1 110 ? 12.590 -6.612 7.691 1.00 84.62 110 ALA A CA 1
ATOM 831 C C . ALA A 1 110 ? 13.984 -6.306 7.114 1.00 84.62 110 ALA A C 1
ATOM 833 O O . ALA A 1 110 ? 14.799 -7.227 7.001 1.00 84.62 110 ALA A O 1
ATOM 834 N N . LEU A 1 111 ? 14.287 -5.029 6.835 1.00 89.25 111 LEU A N 1
ATOM 835 C CA . LEU A 1 111 ? 15.616 -4.573 6.408 1.00 89.25 111 LEU A CA 1
ATOM 836 C C . LEU A 1 111 ? 16.696 -4.963 7.429 1.00 89.25 111 LEU A C 1
ATOM 838 O O . LEU A 1 111 ? 17.690 -5.584 7.053 1.00 89.25 111 LEU A O 1
ATOM 842 N N . GLU A 1 112 ? 16.467 -4.706 8.722 1.00 86.88 112 GLU A N 1
ATOM 843 C CA . GLU A 1 112 ? 17.381 -5.099 9.813 1.00 86.88 112 GLU A CA 1
ATOM 844 C C . GLU A 1 112 ? 17.697 -6.603 9.842 1.00 86.88 112 GLU A C 1
ATOM 846 O O . GLU A 1 112 ? 18.753 -7.021 10.319 1.00 86.88 112 GLU A O 1
ATOM 851 N N . LYS A 1 113 ? 16.773 -7.442 9.357 1.00 82.00 113 LYS A N 1
ATOM 852 C CA . LYS A 1 113 ? 16.933 -8.902 9.292 1.00 82.00 113 LYS A CA 1
ATOM 853 C C . LYS A 1 113 ? 17.394 -9.398 7.921 1.00 82.00 113 LYS A C 1
ATOM 855 O O . LYS A 1 113 ? 17.498 -10.608 7.738 1.00 82.00 113 LYS A O 1
ATOM 860 N N . LYS A 1 114 ? 17.677 -8.500 6.968 1.00 86.00 114 LYS A N 1
ATOM 861 C CA . LYS A 1 114 ? 17.965 -8.825 5.558 1.00 86.00 114 LYS A CA 1
ATOM 862 C C . LYS A 1 114 ? 16.874 -9.724 4.956 1.00 86.00 114 LYS A C 1
ATOM 864 O O . LYS A 1 114 ? 17.154 -10.718 4.290 1.00 86.00 114 LYS A O 1
ATOM 869 N N . GLN A 1 115 ? 15.616 -9.415 5.261 1.00 85.44 115 GLN A N 1
ATOM 870 C CA . GLN A 1 115 ? 14.426 -10.105 4.763 1.00 85.44 115 GLN A CA 1
ATOM 871 C C . GLN A 1 115 ? 13.538 -9.126 3.992 1.00 85.44 115 GLN A C 1
ATOM 873 O O . GLN A 1 115 ? 13.664 -7.911 4.123 1.00 85.44 115 GLN A O 1
ATOM 878 N N . VAL A 1 116 ? 12.591 -9.663 3.224 1.00 87.44 116 VAL A N 1
ATOM 879 C CA . VAL A 1 116 ? 11.521 -8.877 2.599 1.00 87.44 116 VAL A CA 1
ATOM 880 C C . VAL A 1 116 ? 10.160 -9.361 3.069 1.00 87.44 116 VAL A C 1
ATOM 882 O O . VAL A 1 116 ? 9.970 -10.529 3.408 1.00 87.44 116 VAL A O 1
ATOM 885 N N . VAL A 1 117 ? 9.195 -8.446 3.106 1.00 83.19 117 VAL A N 1
ATOM 886 C CA . VAL A 1 117 ? 7.839 -8.712 3.583 1.00 83.19 117 VAL A CA 1
ATOM 887 C C . VAL A 1 117 ? 6.863 -8.210 2.530 1.00 83.19 117 VAL A C 1
ATOM 889 O O . VAL A 1 117 ? 6.772 -7.016 2.276 1.00 83.19 117 VAL A O 1
ATOM 892 N N . VAL A 1 118 ? 6.094 -9.133 1.943 1.00 83.06 118 VAL A N 1
ATOM 893 C CA . VAL A 1 118 ? 4.997 -8.812 1.015 1.00 83.06 118 VAL A CA 1
ATOM 894 C C . VAL A 1 118 ? 3.982 -7.917 1.733 1.00 83.06 118 VAL A C 1
ATOM 896 O O . VAL A 1 118 ? 3.318 -8.376 2.667 1.00 83.06 118 VAL A O 1
ATOM 899 N N . GLY A 1 119 ? 3.866 -6.664 1.310 1.00 84.25 119 GLY A N 1
ATOM 900 C CA . GLY A 1 119 ? 2.996 -5.634 1.881 1.00 84.25 119 GLY A CA 1
ATOM 901 C C . GLY A 1 119 ? 2.523 -4.668 0.794 1.00 84.25 119 GLY A C 1
ATOM 902 O O . GLY A 1 119 ? 3.066 -4.685 -0.311 1.00 84.25 119 GLY A O 1
ATOM 903 N N . GLY A 1 120 ? 1.503 -3.867 1.100 1.00 85.00 120 GLY A N 1
ATOM 904 C CA . GLY A 1 120 ? 0.950 -2.906 0.146 1.00 85.00 120 GLY A CA 1
ATOM 905 C C . GLY A 1 120 ? 1.923 -1.770 -0.166 1.00 85.00 120 GLY A C 1
ATOM 906 O O . GLY A 1 120 ? 2.881 -1.527 0.565 1.00 85.00 120 GLY A O 1
ATOM 907 N N . GLU A 1 121 ? 1.651 -1.066 -1.254 1.00 89.31 121 GLU A N 1
ATOM 908 C CA . GLU A 1 121 ? 2.432 0.054 -1.781 1.00 89.31 121 GLU A CA 1
ATOM 909 C C . GLU A 1 121 ? 2.202 1.338 -0.962 1.00 89.31 121 GLU A C 1
ATOM 911 O O . GLU A 1 121 ? 3.076 2.187 -0.881 1.00 89.31 121 GLU A O 1
ATOM 916 N N . CYS A 1 122 ? 1.054 1.456 -0.284 1.00 88.06 122 CYS A N 1
ATOM 917 C CA . CYS A 1 122 ? 0.783 2.513 0.694 1.00 88.06 122 CYS A CA 1
ATOM 918 C C . CYS A 1 122 ? 1.444 2.171 2.051 1.00 88.06 122 CYS A C 1
ATOM 920 O O . CYS A 1 122 ? 0.962 1.252 2.731 1.00 88.06 122 CYS A O 1
ATOM 922 N N . PRO A 1 123 ? 2.470 2.907 2.527 1.00 88.88 123 PRO A N 1
ATOM 923 C CA . PRO A 1 123 ? 3.241 2.489 3.704 1.00 88.88 123 PRO A CA 1
ATOM 924 C C . PRO A 1 123 ? 2.432 2.530 5.006 1.00 88.88 123 PRO A C 1
ATOM 926 O O . PRO A 1 123 ? 2.680 1.759 5.937 1.00 88.88 123 PRO A O 1
ATOM 929 N N . THR A 1 124 ? 1.426 3.404 5.069 1.00 87.50 124 THR A N 1
ATOM 930 C CA . THR A 1 124 ? 0.551 3.602 6.233 1.00 87.50 124 THR A CA 1
ATOM 931 C C . THR A 1 124 ? -0.609 2.599 6.321 1.00 87.50 124 THR A C 1
ATOM 933 O O . THR A 1 124 ? -1.398 2.665 7.266 1.00 87.50 124 THR A O 1
ATOM 936 N N . VAL A 1 125 ? -0.728 1.633 5.401 1.00 83.94 125 VAL A N 1
ATOM 937 C CA . VAL A 1 125 ? -1.738 0.561 5.490 1.00 83.94 125 VAL A CA 1
ATOM 938 C C . VAL A 1 125 ? -1.424 -0.384 6.650 1.00 83.94 125 VAL A C 1
ATOM 940 O O . VAL A 1 125 ? -0.300 -0.864 6.792 1.00 83.94 125 VAL A O 1
ATOM 943 N N . GLY A 1 126 ? -2.436 -0.705 7.464 1.00 80.19 126 GLY A N 1
ATOM 944 C CA . GLY A 1 126 ? -2.325 -1.689 8.544 1.00 80.19 126 GLY A CA 1
ATOM 945 C C . GLY A 1 126 ? -2.217 -3.106 7.982 1.00 80.19 126 GLY A C 1
ATOM 946 O O . GLY A 1 126 ? -3.233 -3.708 7.621 1.00 80.19 126 GLY A O 1
ATOM 947 N N . ILE A 1 127 ? -0.997 -3.649 7.901 1.00 78.19 127 ILE A N 1
ATOM 948 C CA . ILE A 1 127 ? -0.700 -4.878 7.149 1.00 78.19 127 ILE A CA 1
ATOM 949 C C . ILE A 1 127 ? -1.476 -6.092 7.681 1.00 78.19 127 ILE A C 1
ATOM 951 O O . ILE A 1 127 ? -1.973 -6.899 6.897 1.00 78.19 127 ILE A O 1
ATOM 955 N N . ALA A 1 128 ? -1.646 -6.205 8.999 1.00 74.06 128 ALA A N 1
ATOM 956 C CA . ALA A 1 128 ? -2.369 -7.307 9.641 1.00 74.06 128 ALA A CA 1
ATOM 957 C C . ALA A 1 128 ? -3.895 -7.071 9.759 1.00 74.06 128 ALA A C 1
ATOM 959 O O . ALA A 1 128 ? -4.631 -7.941 10.230 1.00 74.06 128 ALA A O 1
ATOM 960 N N . GLY A 1 129 ? -4.381 -5.908 9.313 1.00 66.50 129 GLY A N 1
ATOM 961 C CA . GLY A 1 129 ? -5.801 -5.577 9.236 1.00 66.50 129 GLY A CA 1
ATOM 962 C C . GLY A 1 129 ? -6.465 -6.065 7.944 1.00 66.50 129 GLY A C 1
ATOM 963 O O . GLY A 1 129 ? -6.121 -7.110 7.385 1.00 66.50 129 GLY A O 1
ATOM 964 N N . GLY A 1 130 ? -7.411 -5.260 7.447 1.00 63.09 130 GLY A N 1
ATOM 965 C CA . GLY A 1 130 ? -8.205 -5.559 6.250 1.00 63.09 130 GLY A CA 1
ATOM 966 C C . GLY A 1 130 ? -7.387 -5.826 4.980 1.00 63.09 130 GLY A C 1
ATOM 967 O O . GLY A 1 130 ? -7.867 -6.543 4.111 1.00 63.09 130 GLY A O 1
ATOM 968 N N . TYR A 1 131 ? -6.145 -5.336 4.891 1.00 76.12 131 TYR A N 1
ATOM 969 C CA . TYR A 1 131 ? -5.239 -5.618 3.773 1.00 76.12 131 TYR A CA 1
ATOM 970 C C . TYR A 1 131 ? -4.958 -7.124 3.617 1.00 76.12 131 TYR A C 1
ATOM 972 O O . TYR A 1 131 ? -5.316 -7.713 2.599 1.00 76.12 131 TYR A O 1
ATOM 980 N N . THR A 1 132 ? -4.378 -7.777 4.634 1.00 72.38 132 THR A N 1
ATOM 981 C CA . THR A 1 132 ? -4.081 -9.221 4.557 1.00 72.38 132 THR A CA 1
ATOM 982 C C . THR A 1 132 ? -5.366 -10.047 4.565 1.00 72.38 132 THR A C 1
ATOM 984 O O . THR A 1 132 ? -5.477 -11.008 3.809 1.00 72.38 132 THR A O 1
ATOM 987 N N . GLN A 1 133 ? -6.355 -9.653 5.375 1.00 65.31 133 GLN A N 1
ATOM 988 C CA . GLN A 1 133 ? -7.628 -10.375 5.496 1.00 65.31 133 GLN A CA 1
ATOM 989 C C . GLN A 1 133 ? -8.452 -10.333 4.194 1.00 65.31 133 GLN A C 1
ATOM 991 O O . GLN A 1 133 ? -9.121 -11.306 3.862 1.00 65.31 133 GLN A O 1
ATOM 996 N N . GLY A 1 134 ? -8.372 -9.237 3.432 1.00 61.62 134 GLY A N 1
ATOM 997 C CA . GLY A 1 134 ? -9.062 -9.057 2.153 1.00 61.62 134 GLY A CA 1
ATOM 998 C C . GLY A 1 134 ? -8.311 -9.593 0.930 1.00 61.62 134 GLY A C 1
ATOM 999 O O . GLY A 1 134 ? -8.903 -9.703 -0.138 1.00 61.62 134 GLY A O 1
ATOM 1000 N N . GLY A 1 135 ? -7.029 -9.961 1.048 1.00 64.50 135 GLY A N 1
ATOM 1001 C CA . GLY A 1 135 ? -6.223 -10.479 -0.068 1.00 64.50 135 GLY A CA 1
ATOM 1002 C C . GLY A 1 135 ? -4.797 -9.948 -0.098 1.00 64.50 135 GLY A C 1
ATOM 1003 O O . GLY A 1 135 ? -3.858 -10.741 -0.023 1.00 64.50 135 GLY A O 1
ATOM 1004 N N . GLY A 1 136 ? -4.667 -8.625 -0.221 1.00 73.19 136 GLY A N 1
ATOM 1005 C CA . GLY A 1 136 ? -3.406 -7.889 -0.333 1.00 73.19 136 GLY A CA 1
ATOM 1006 C C . GLY A 1 136 ? -2.644 -8.152 -1.640 1.00 73.19 136 GLY A C 1
ATOM 1007 O O . GLY A 1 136 ? -2.081 -9.235 -1.823 1.00 73.19 136 GLY A O 1
ATOM 1008 N N . HIS A 1 137 ? -2.602 -7.159 -2.535 1.00 81.19 137 HIS A N 1
ATOM 1009 C CA . HIS A 1 137 ? -1.607 -7.110 -3.615 1.00 81.19 137 HIS A CA 1
ATOM 1010 C C . HIS A 1 137 ? -0.357 -6.364 -3.152 1.00 81.19 137 HIS A C 1
ATOM 1012 O O . HIS A 1 137 ? -0.395 -5.616 -2.181 1.00 81.19 137 HIS A O 1
ATOM 1018 N N . SER A 1 138 ? 0.749 -6.592 -3.846 1.00 83.56 138 SER A N 1
ATOM 1019 C CA . SER A 1 138 ? 2.046 -6.023 -3.518 1.00 83.56 138 SER A CA 1
ATOM 1020 C C . SER A 1 138 ? 2.908 -5.945 -4.773 1.00 83.56 138 SER A C 1
ATOM 1022 O O . SER A 1 138 ? 2.830 -6.837 -5.623 1.00 83.56 138 SER A O 1
ATOM 1024 N N . ALA A 1 139 ? 3.847 -5.001 -4.801 1.00 85.75 139 ALA A N 1
ATOM 1025 C CA . ALA A 1 139 ? 4.993 -4.996 -5.710 1.00 85.75 139 ALA A CA 1
ATOM 1026 C C . ALA A 1 139 ? 5.797 -6.321 -5.699 1.00 85.75 139 ALA A C 1
ATOM 1028 O O . ALA A 1 139 ? 6.500 -6.635 -6.655 1.00 85.75 139 ALA A O 1
ATOM 1029 N N . LEU A 1 140 ? 5.656 -7.130 -4.640 1.00 83.44 140 LEU A N 1
ATOM 1030 C CA . LEU A 1 140 ? 6.258 -8.458 -4.483 1.00 83.44 140 LEU A CA 1
ATOM 1031 C C . LEU A 1 140 ? 5.326 -9.637 -4.844 1.00 83.44 140 LEU A C 1
ATOM 1033 O O . LEU A 1 140 ? 5.740 -10.796 -4.755 1.00 83.44 140 LEU A O 1
ATOM 1037 N N . SER A 1 141 ? 4.067 -9.397 -5.233 1.00 78.06 141 SER A N 1
ATOM 1038 C CA . SER A 1 141 ? 3.077 -10.472 -5.428 1.00 78.06 141 SER A CA 1
ATOM 1039 C C . SER A 1 141 ? 3.372 -11.410 -6.597 1.00 78.06 141 SER A C 1
ATOM 1041 O O . SER A 1 141 ? 2.933 -12.558 -6.571 1.00 78.06 141 SER A O 1
ATOM 1043 N N . THR A 1 142 ? 4.121 -10.966 -7.601 1.00 77.25 142 THR A N 1
ATOM 1044 C CA . THR A 1 142 ? 4.555 -11.798 -8.734 1.00 77.25 142 THR A CA 1
ATOM 1045 C C . THR A 1 142 ? 5.729 -12.713 -8.390 1.00 77.25 142 THR A C 1
ATOM 1047 O O . THR A 1 142 ? 5.907 -13.735 -9.044 1.00 77.25 142 THR A O 1
ATOM 1050 N N . SER A 1 143 ? 6.498 -12.391 -7.345 1.00 75.62 143 SER A N 1
ATOM 1051 C CA . SER A 1 143 ? 7.638 -13.196 -6.878 1.00 75.62 143 SER A CA 1
ATOM 1052 C C . SER A 1 143 ? 7.280 -14.114 -5.701 1.00 75.62 143 SER A C 1
ATOM 1054 O O . SER A 1 143 ? 7.864 -15.183 -5.562 1.00 75.62 143 SER A O 1
ATOM 1056 N N . PHE A 1 144 ? 6.315 -13.717 -4.861 1.00 72.25 144 PHE A N 1
ATOM 1057 C CA . PHE A 1 144 ? 5.971 -14.415 -3.609 1.00 72.25 144 PHE A CA 1
ATOM 1058 C C . PHE A 1 144 ? 4.469 -14.727 -3.434 1.00 72.25 144 PHE A C 1
ATOM 1060 O O . PHE A 1 144 ? 4.062 -15.259 -2.400 1.00 72.25 144 PHE A O 1
ATOM 1067 N N . GLY A 1 145 ? 3.629 -14.414 -4.423 1.00 57.59 145 GLY A N 1
ATOM 1068 C CA . GLY A 1 145 ? 2.182 -14.642 -4.381 1.00 57.59 145 GLY A CA 1
ATOM 1069 C C . GLY A 1 145 ? 1.378 -13.582 -3.609 1.00 57.59 145 GLY A C 1
ATOM 1070 O O . GLY A 1 145 ? 1.897 -12.587 -3.099 1.00 57.59 145 GLY A O 1
ATOM 1071 N N . ARG A 1 146 ? 0.055 -13.788 -3.531 1.00 48.81 146 ARG A N 1
ATOM 1072 C CA . ARG A 1 146 ? -0.877 -12.937 -2.762 1.00 48.81 146 ARG A CA 1
ATOM 1073 C C . ARG A 1 146 ? -1.059 -13.468 -1.337 1.00 48.81 146 ARG A C 1
ATOM 1075 O O . ARG A 1 146 ? -1.105 -14.680 -1.122 1.00 48.81 146 ARG A O 1
ATOM 1082 N N . ARG A 1 147 ? -1.200 -12.564 -0.359 1.00 48.81 147 ARG A N 1
ATOM 1083 C CA . ARG A 1 147 ? -1.142 -12.879 1.087 1.00 48.81 147 ARG A CA 1
ATOM 1084 C C . ARG A 1 147 ? -2.249 -13.810 1.594 1.00 48.81 147 ARG A C 1
ATOM 1086 O O . ARG A 1 147 ? -2.018 -14.501 2.584 1.00 48.81 147 ARG A O 1
ATOM 1093 N N . GLN A 1 148 ? -3.383 -13.918 0.897 1.00 37.34 148 GLN A N 1
ATOM 1094 C CA . GLN A 1 148 ? -4.418 -14.924 1.197 1.00 37.34 148 GLN A CA 1
ATOM 1095 C C . GLN A 1 148 ? -3.904 -16.383 1.162 1.00 37.34 148 GLN A C 1
ATOM 1097 O O . GLN A 1 148 ? -4.509 -17.253 1.782 1.00 37.34 148 GLN A O 1
ATOM 1102 N N . HIS A 1 149 ? -2.755 -16.657 0.531 1.00 31.89 149 HIS A N 1
ATOM 1103 C CA . HIS A 1 149 ? -2.110 -17.975 0.553 1.00 31.89 149 HIS A CA 1
ATOM 1104 C C . HIS A 1 149 ? -1.091 -18.172 1.689 1.00 31.89 149 HIS A C 1
ATOM 1106 O O . HIS A 1 149 ? -0.366 -19.158 1.671 1.00 31.89 149 HIS A O 1
ATOM 1112 N N . ALA A 1 150 ? -1.050 -17.334 2.735 1.00 32.28 150 ALA A N 1
ATOM 1113 C CA . ALA A 1 150 ? -0.158 -17.526 3.896 1.00 32.28 150 ALA A CA 1
ATOM 1114 C C . ALA A 1 150 ? -0.472 -18.769 4.777 1.00 32.28 150 ALA A C 1
ATOM 1116 O O . ALA A 1 150 ? 0.067 -18.918 5.873 1.00 32.28 150 ALA A O 1
ATOM 1117 N N . ARG A 1 151 ? -1.298 -19.695 4.276 1.00 31.69 151 ARG A N 1
ATOM 1118 C CA . ARG A 1 151 ? -1.315 -21.113 4.652 1.00 31.69 151 ARG A CA 1
ATOM 1119 C C . ARG A 1 151 ? -1.207 -21.960 3.375 1.00 31.69 151 ARG A C 1
ATOM 1121 O O . ARG A 1 151 ? -2.196 -22.544 2.934 1.00 31.69 151 ARG A O 1
ATOM 1128 N 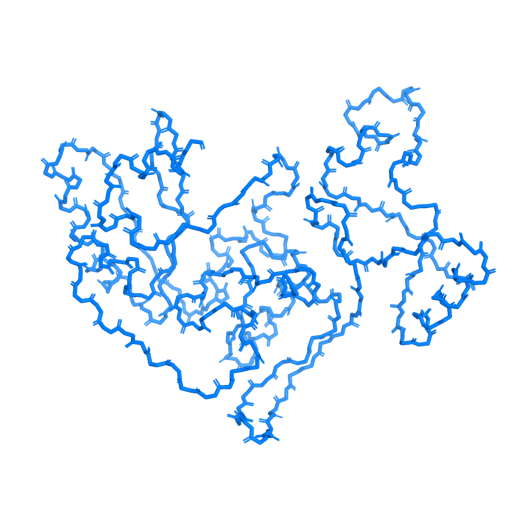N . VAL A 1 152 ? -0.021 -21.988 2.754 1.00 26.86 152 VAL A N 1
ATOM 1129 C CA . VAL A 1 152 ? 0.235 -22.772 1.530 1.00 26.86 152 VAL A CA 1
ATOM 1130 C C . VAL A 1 152 ? 0.144 -24.263 1.854 1.00 26.86 152 VAL A C 1
ATOM 1132 O O . VAL A 1 152 ? 1.113 -24.892 2.271 1.00 26.86 152 VAL A O 1
ATOM 1135 N N . ARG A 1 153 ? -1.035 -24.848 1.636 1.00 23.94 153 ARG A N 1
ATOM 1136 C CA . ARG A 1 153 ? -1.169 -26.297 1.468 1.00 23.94 153 ARG A CA 1
ATOM 1137 C C . ARG A 1 153 ? -0.495 -26.678 0.141 1.00 23.94 153 ARG A C 1
ATOM 1139 O O . ARG A 1 153 ? -0.532 -25.904 -0.811 1.00 23.94 153 ARG A O 1
ATOM 1146 N N . GLY A 1 154 ? 0.178 -27.826 0.116 1.00 23.11 154 GLY A N 1
ATOM 1147 C CA . GLY A 1 154 ? 1.247 -28.109 -0.846 1.00 23.11 154 GLY A CA 1
ATOM 1148 C C . GLY A 1 154 ? 0.913 -28.026 -2.345 1.00 23.11 154 GLY A C 1
ATOM 1149 O O . GLY A 1 154 ? -0.189 -28.340 -2.781 1.00 23.11 154 GLY A O 1
ATOM 1150 N N . ARG A 1 155 ? 1.966 -27.709 -3.116 1.00 28.80 155 ARG A N 1
ATOM 1151 C CA . ARG A 1 155 ? 2.144 -27.931 -4.565 1.00 28.80 155 ARG A CA 1
ATOM 1152 C C . ARG A 1 155 ? 0.993 -27.487 -5.481 1.00 28.80 155 ARG A C 1
ATOM 1154 O O . ARG A 1 155 ? 0.207 -28.316 -5.928 1.00 28.80 155 ARG A O 1
ATOM 1161 N N . HIS A 1 156 ? 1.028 -26.239 -5.939 1.00 24.47 156 HIS A N 1
ATOM 1162 C CA . HIS A 1 156 ? 0.647 -25.920 -7.322 1.00 24.47 156 HIS A CA 1
ATOM 1163 C C . HIS A 1 156 ? 1.874 -25.311 -8.005 1.00 24.47 156 HIS A C 1
ATOM 1165 O O . HIS A 1 156 ? 2.408 -24.306 -7.541 1.00 24.47 156 HIS A O 1
ATOM 1171 N N . GLY A 1 157 ? 2.380 -25.990 -9.037 1.00 23.42 157 GLY A N 1
ATOM 1172 C CA . GLY A 1 157 ? 3.562 -25.550 -9.774 1.00 23.42 157 GLY A CA 1
ATOM 1173 C C . GLY A 1 157 ? 3.273 -24.309 -10.617 1.00 23.42 157 GLY A C 1
ATOM 1174 O O . GLY A 1 157 ? 2.140 -24.091 -11.046 1.00 23.42 157 GLY A O 1
ATOM 1175 N N . LEU A 1 158 ? 4.312 -23.517 -10.878 1.00 27.64 158 LEU A N 1
ATOM 1176 C CA . LEU A 1 158 ? 4.258 -22.448 -11.871 1.00 27.64 158 LEU A CA 1
ATOM 1177 C C . LEU A 1 158 ? 4.004 -23.078 -13.246 1.00 27.64 158 LEU A C 1
ATOM 1179 O O . LEU A 1 158 ? 4.865 -23.770 -13.787 1.00 27.64 158 LEU A O 1
ATOM 1183 N N . ALA A 1 159 ? 2.813 -22.861 -13.800 1.00 23.05 159 ALA A N 1
ATOM 1184 C CA . ALA A 1 159 ? 2.492 -23.305 -15.146 1.00 23.05 159 ALA A CA 1
ATOM 1185 C C . ALA A 1 159 ? 3.259 -22.443 -16.159 1.00 23.05 159 ALA A C 1
ATOM 1187 O O . ALA A 1 159 ? 2.905 -21.285 -16.392 1.00 23.05 159 ALA A O 1
ATOM 1188 N N . HIS A 1 160 ? 4.298 -23.012 -16.773 1.00 25.81 160 HIS A N 1
ATOM 1189 C CA . HIS A 1 160 ? 4.937 -22.429 -17.950 1.00 25.81 160 HIS A CA 1
ATOM 1190 C C . HIS A 1 160 ? 3.918 -22.399 -19.097 1.00 25.81 160 HIS A C 1
ATOM 1192 O O . HIS A 1 160 ? 3.645 -23.414 -19.731 1.00 25.81 160 HIS A O 1
ATOM 1198 N N . ALA A 1 161 ? 3.338 -21.227 -19.352 1.00 25.97 161 ALA A N 1
ATOM 1199 C CA . ALA A 1 161 ? 2.486 -20.983 -20.505 1.00 25.97 161 ALA A CA 1
ATOM 1200 C C . ALA A 1 161 ? 3.245 -20.114 -21.515 1.00 25.97 161 ALA A C 1
ATOM 1202 O O . ALA A 1 161 ? 3.391 -18.907 -21.317 1.00 25.97 161 ALA A O 1
ATOM 1203 N N . GLU A 1 162 ? 3.704 -20.714 -22.614 1.00 30.19 162 GLU A N 1
ATOM 1204 C CA . GLU A 1 162 ? 4.235 -19.973 -23.761 1.00 30.19 162 GLU A CA 1
ATOM 1205 C C . GLU A 1 162 ? 3.149 -19.066 -24.363 1.00 30.19 162 GLU A C 1
ATOM 1207 O O . GLU A 1 162 ? 2.321 -19.500 -25.163 1.00 30.19 162 GLU A O 1
ATOM 1212 N N . ARG A 1 163 ? 3.127 -17.781 -23.990 1.00 36.69 163 ARG A N 1
ATOM 1213 C CA . ARG A 1 163 ? 2.248 -16.776 -24.611 1.00 36.69 163 ARG A CA 1
ATOM 1214 C C . ARG A 1 163 ? 3.021 -15.490 -24.897 1.00 36.69 163 ARG A C 1
ATOM 1216 O O . ARG A 1 163 ? 3.209 -14.639 -24.031 1.00 36.69 163 ARG A O 1
ATOM 1223 N N . ARG A 1 164 ? 3.437 -15.351 -26.161 1.00 33.31 164 ARG A N 1
ATOM 1224 C CA . ARG A 1 164 ? 4.391 -14.359 -26.710 1.00 33.31 164 ARG A CA 1
ATOM 1225 C C . ARG A 1 164 ? 3.980 -12.872 -26.614 1.00 33.31 164 ARG A C 1
ATOM 1227 O O . ARG A 1 164 ? 4.688 -12.012 -27.130 1.00 33.31 164 ARG A O 1
ATOM 1234 N N . ASN A 1 165 ? 2.865 -12.547 -25.956 1.00 35.97 165 ASN A N 1
ATOM 1235 C CA . ASN A 1 165 ? 2.236 -11.221 -26.033 1.00 35.97 165 ASN A CA 1
ATOM 1236 C C . ASN A 1 165 ? 2.307 -10.404 -24.728 1.00 35.97 165 ASN A C 1
ATOM 1238 O O . ASN A 1 165 ? 2.185 -9.185 -24.790 1.00 35.97 165 ASN A O 1
ATOM 1242 N N . LEU A 1 166 ? 2.534 -11.047 -23.574 1.00 40.88 166 LEU A N 1
ATOM 1243 C CA . LEU A 1 166 ? 2.546 -10.422 -22.235 1.00 40.88 166 LEU A CA 1
ATOM 1244 C C . LEU A 1 166 ? 3.761 -10.862 -21.395 1.00 40.88 166 LEU A C 1
ATOM 1246 O O . LEU A 1 166 ? 3.682 -10.955 -20.173 1.00 40.88 166 LEU A O 1
ATOM 1250 N N . TYR A 1 167 ? 4.888 -11.162 -22.050 1.00 40.19 167 TYR A N 1
ATOM 1251 C CA . TYR A 1 167 ? 6.053 -11.795 -21.419 1.00 40.19 167 TYR A CA 1
ATOM 1252 C C . TYR A 1 167 ? 6.524 -11.066 -20.147 1.00 40.19 167 TYR A C 1
ATOM 1254 O O . TYR A 1 167 ? 6.636 -11.703 -19.108 1.00 40.19 167 TYR A O 1
ATOM 1262 N N . TRP A 1 168 ? 6.656 -9.732 -20.163 1.00 40.62 168 TRP A N 1
ATOM 1263 C CA . TRP A 1 168 ? 7.080 -8.952 -18.988 1.00 40.62 168 TRP A CA 1
ATOM 1264 C C . TRP A 1 168 ? 6.151 -9.095 -17.767 1.00 40.62 168 TRP A C 1
ATOM 1266 O O . TRP A 1 168 ? 6.640 -9.167 -16.641 1.00 40.62 168 TRP A O 1
ATOM 1276 N N . ALA A 1 169 ? 4.832 -9.204 -17.975 1.00 42.19 169 ALA A N 1
ATOM 1277 C CA . ALA A 1 169 ? 3.843 -9.384 -16.904 1.00 42.19 169 ALA A CA 1
ATOM 1278 C C . ALA A 1 169 ? 3.870 -10.807 -16.315 1.00 42.19 169 ALA A C 1
ATOM 1280 O O . ALA A 1 169 ? 3.387 -11.044 -15.209 1.00 42.19 169 ALA A O 1
ATOM 1281 N N . LEU A 1 170 ? 4.428 -11.759 -17.068 1.00 45.56 170 LEU A N 1
ATOM 1282 C CA . LEU A 1 170 ? 4.597 -13.159 -16.681 1.00 45.56 170 LEU A CA 1
ATOM 1283 C C . LEU A 1 170 ? 6.011 -13.454 -16.149 1.00 45.56 170 LEU A C 1
ATOM 1285 O O . LEU A 1 170 ? 6.191 -14.412 -15.403 1.00 45.56 170 LEU A O 1
ATOM 1289 N N . SER A 1 171 ? 7.000 -12.610 -16.452 1.00 52.72 171 SER A N 1
ATOM 1290 C CA . SER A 1 171 ? 8.399 -12.723 -16.006 1.00 52.72 171 SER A CA 1
ATOM 1291 C C . SER A 1 171 ? 8.646 -12.217 -14.574 1.00 52.72 171 SER A C 1
ATOM 1293 O O . SER A 1 171 ? 9.726 -11.724 -14.259 1.00 52.72 171 SER A O 1
ATOM 1295 N N . GLY A 1 172 ? 7.658 -12.339 -13.685 1.00 63.75 172 GLY A N 1
ATOM 1296 C CA . GLY A 1 172 ? 7.834 -12.091 -12.250 1.00 63.75 172 GLY A CA 1
ATOM 1297 C C . GLY A 1 172 ? 7.857 -10.621 -11.807 1.00 63.75 172 GLY A C 1
ATOM 1298 O O . GLY A 1 172 ? 8.076 -10.379 -10.618 1.00 63.75 172 GLY A O 1
ATOM 1299 N N . ALA A 1 173 ? 7.591 -9.654 -12.692 1.00 76.31 173 ALA A N 1
ATOM 1300 C CA . ALA A 1 173 ? 7.506 -8.231 -12.351 1.00 76.31 173 ALA A CA 1
ATOM 1301 C C . ALA A 1 173 ? 6.065 -7.756 -12.101 1.00 76.31 173 ALA A C 1
ATOM 1303 O O . ALA A 1 173 ? 5.152 -8.077 -12.860 1.00 76.31 173 ALA A O 1
ATOM 1304 N N . MET A 1 174 ? 5.878 -6.936 -11.067 1.00 82.88 174 MET A N 1
ATOM 1305 C CA . MET A 1 174 ? 4.638 -6.201 -10.815 1.00 82.88 174 MET A CA 1
ATOM 1306 C C . MET A 1 174 ? 4.690 -4.843 -11.522 1.00 82.88 174 MET A C 1
ATOM 1308 O O . MET A 1 174 ? 5.742 -4.207 -11.567 1.00 82.88 174 MET A O 1
ATOM 1312 N N . VAL A 1 175 ? 3.562 -4.396 -12.074 1.00 80.94 175 VAL A N 1
ATOM 1313 C CA . VAL A 1 175 ? 3.450 -3.123 -12.794 1.00 80.94 175 VAL A CA 1
ATOM 1314 C C . VAL A 1 175 ? 2.273 -2.315 -12.271 1.00 80.94 175 VAL A C 1
ATOM 1316 O O . VAL A 1 175 ? 1.133 -2.779 -12.307 1.00 80.94 175 VAL A O 1
ATOM 1319 N N . VAL A 1 176 ? 2.558 -1.082 -11.857 1.00 80.56 176 VAL A N 1
ATOM 1320 C CA . VAL A 1 176 ? 1.568 -0.007 -11.744 1.00 80.56 176 VAL A CA 1
ATOM 1321 C C . VAL A 1 176 ? 1.584 0.773 -13.054 1.00 80.56 176 VAL A C 1
ATOM 1323 O O . VAL A 1 176 ? 2.648 1.182 -13.526 1.00 80.56 176 VAL A O 1
ATOM 1326 N N . TYR A 1 177 ? 0.409 0.982 -13.644 1.00 80.12 177 TYR A N 1
ATOM 1327 C CA . TYR A 1 177 ? 0.258 1.826 -14.821 1.00 80.12 177 TYR A CA 1
ATOM 1328 C C . TYR A 1 177 ? -0.935 2.769 -14.683 1.00 80.12 177 TYR A C 1
ATOM 1330 O O . TYR A 1 177 ? -1.936 2.451 -14.043 1.00 80.12 177 TYR A O 1
ATOM 1338 N N . TYR A 1 178 ? -0.816 3.917 -15.336 1.00 80.50 178 TYR A N 1
ATOM 1339 C CA . TYR A 1 178 ? -1.861 4.910 -15.516 1.00 80.50 178 TYR A CA 1
ATOM 1340 C C . TYR A 1 178 ? -2.214 4.949 -16.999 1.00 80.50 178 TYR A C 1
ATOM 1342 O O . TYR A 1 178 ? -1.325 4.964 -17.853 1.00 80.50 178 TYR A O 1
ATOM 1350 N N . SER A 1 179 ? -3.506 4.962 -17.311 1.00 79.81 179 SER A N 1
ATOM 1351 C CA . SER A 1 179 ? -4.007 5.109 -18.674 1.00 79.81 179 SER A CA 1
ATOM 1352 C C . SER A 1 179 ? -5.139 6.123 -18.662 1.00 79.81 179 SER A C 1
ATOM 1354 O O . SER A 1 179 ? -6.152 5.927 -17.997 1.00 79.81 179 SER A O 1
ATOM 1356 N N . THR A 1 180 ? -4.940 7.224 -19.375 1.00 79.50 180 THR A N 1
ATOM 1357 C CA . THR A 1 180 ? -5.933 8.279 -19.588 1.00 79.50 180 THR A CA 1
ATOM 1358 C C . THR A 1 180 ? -6.106 8.508 -21.092 1.00 79.50 180 THR A C 1
ATOM 1360 O O . THR A 1 180 ? -5.456 7.854 -21.909 1.00 79.50 180 THR A O 1
ATOM 1363 N N . SER A 1 181 ? -6.968 9.447 -21.481 1.00 76.38 181 SER A N 1
ATOM 1364 C CA . SER A 1 181 ? -7.080 9.887 -22.877 1.00 76.38 181 SER A CA 1
ATOM 1365 C C . SER A 1 181 ? -5.865 10.681 -23.375 1.00 76.38 181 SER A C 1
ATOM 1367 O O . SER A 1 181 ? -5.694 10.805 -24.584 1.00 76.38 181 SER A O 1
ATOM 1369 N N . SER A 1 182 ? -5.032 11.223 -22.476 1.00 79.12 182 SER A N 1
ATOM 1370 C CA . SER A 1 182 ? -3.895 12.089 -22.818 1.00 79.12 182 SER A CA 1
ATOM 1371 C C . SER A 1 182 ? -2.524 11.450 -22.588 1.00 79.12 182 SER A C 1
ATOM 1373 O O . SER A 1 182 ? -1.561 11.861 -23.234 1.00 79.12 182 SER A O 1
ATOM 1375 N N . PHE A 1 183 ? -2.408 10.448 -21.710 1.00 80.38 183 PHE A N 1
ATOM 1376 C CA . PHE A 1 183 ? -1.146 9.747 -21.466 1.00 80.38 183 PHE A CA 1
ATOM 1377 C C . PHE A 1 183 ? -1.325 8.285 -21.035 1.00 80.38 183 PHE A C 1
ATOM 1379 O O . PHE A 1 183 ? -2.311 7.899 -20.402 1.00 80.38 183 PHE A O 1
ATOM 1386 N N . PHE A 1 184 ? -0.299 7.486 -21.327 1.00 82.56 184 PHE A N 1
ATOM 1387 C CA . PHE A 1 184 ? -0.060 6.176 -20.730 1.00 82.56 184 PHE A CA 1
ATOM 1388 C C . PHE A 1 184 ? 1.305 6.199 -20.035 1.00 82.56 184 PHE A C 1
ATOM 1390 O O . PHE A 1 184 ? 2.288 6.650 -20.621 1.00 82.56 184 PHE A O 1
ATOM 1397 N N . GLN A 1 185 ? 1.372 5.717 -18.797 1.00 84.88 185 GLN A N 1
ATOM 1398 C CA . GLN A 1 185 ? 2.591 5.719 -17.986 1.00 84.88 185 GLN A CA 1
ATOM 1399 C C . GLN A 1 185 ? 2.691 4.427 -17.178 1.00 84.88 185 GLN A C 1
ATOM 1401 O O . GLN A 1 185 ? 1.720 4.018 -16.553 1.00 84.88 185 GLN A O 1
ATOM 1406 N N . ILE A 1 186 ? 3.881 3.826 -17.128 1.00 84.69 186 ILE A N 1
ATOM 1407 C CA . ILE A 1 186 ? 4.222 2.751 -16.186 1.00 84.69 186 ILE A CA 1
ATOM 1408 C C . ILE A 1 186 ? 5.084 3.362 -15.080 1.00 84.69 186 ILE A C 1
ATOM 1410 O O . ILE A 1 186 ? 6.166 3.873 -15.361 1.00 84.69 186 ILE A O 1
ATOM 1414 N N . ALA A 1 187 ? 4.601 3.343 -13.836 1.00 81.56 187 ALA A N 1
ATOM 1415 C CA . ALA A 1 187 ? 5.293 3.944 -12.698 1.00 81.56 187 ALA A CA 1
ATOM 1416 C C . ALA A 1 187 ? 4.780 3.390 -11.349 1.00 81.56 187 ALA A C 1
ATOM 1418 O O . ALA A 1 187 ? 3.708 3.807 -10.911 1.00 81.56 187 ALA A O 1
ATOM 1419 N N . PRO A 1 188 ? 5.536 2.518 -10.650 1.00 83.75 188 PRO A N 1
ATOM 1420 C CA . PRO A 1 188 ? 6.728 1.787 -11.097 1.00 83.75 188 PRO A CA 1
ATOM 1421 C C . PRO A 1 188 ? 6.412 0.431 -11.759 1.00 83.75 188 PRO A C 1
ATOM 1423 O O . PRO A 1 188 ? 5.376 -0.189 -11.511 1.00 83.75 188 PRO A O 1
ATOM 1426 N N . LEU A 1 189 ? 7.383 -0.087 -12.519 1.00 88.38 189 LEU A N 1
ATOM 1427 C CA . LEU A 1 189 ? 7.577 -1.532 -12.685 1.00 88.38 189 LEU A CA 1
ATOM 1428 C C . LEU A 1 189 ? 8.558 -2.004 -11.606 1.00 88.38 189 LEU A C 1
ATOM 1430 O O . LEU A 1 189 ? 9.641 -1.442 -11.467 1.00 88.38 189 LEU A O 1
ATOM 1434 N N . THR A 1 190 ? 8.192 -3.038 -10.850 1.00 89.19 190 THR A N 1
ATOM 1435 C CA . THR A 1 190 ? 9.045 -3.654 -9.825 1.00 89.19 190 THR A CA 1
ATOM 1436 C C . THR A 1 190 ? 9.357 -5.097 -10.196 1.00 89.19 190 THR A C 1
ATOM 1438 O O . THR A 1 190 ? 8.464 -5.941 -10.229 1.00 89.19 190 THR A O 1
ATOM 1441 N N . ALA A 1 191 ? 10.635 -5.393 -10.433 1.00 89.56 191 ALA A N 1
ATOM 1442 C CA . ALA A 1 191 ? 11.146 -6.743 -10.644 1.00 89.56 191 ALA A CA 1
ATOM 1443 C C . ALA A 1 191 ? 12.082 -7.111 -9.483 1.00 89.56 191 ALA A C 1
ATOM 1445 O O . ALA A 1 191 ? 13.182 -6.576 -9.363 1.00 89.56 191 ALA A O 1
ATOM 1446 N N . TYR A 1 192 ? 11.630 -7.989 -8.586 1.00 88.75 192 TYR A N 1
ATOM 1447 C CA . TYR A 1 192 ? 12.420 -8.362 -7.413 1.00 88.75 192 TYR A CA 1
ATOM 1448 C C . TYR A 1 192 ? 13.620 -9.242 -7.791 1.00 88.75 192 TYR A C 1
ATOM 1450 O O . TYR A 1 192 ? 13.482 -10.180 -8.575 1.00 88.75 192 TYR A O 1
ATOM 1458 N N . ASN A 1 193 ? 14.777 -8.966 -7.179 1.00 88.12 193 ASN A N 1
ATOM 1459 C CA . ASN A 1 193 ? 16.042 -9.667 -7.426 1.00 88.12 193 ASN A CA 1
ATOM 1460 C C . ASN A 1 193 ? 16.455 -9.661 -8.914 1.00 88.12 193 ASN A C 1
ATOM 1462 O O . ASN A 1 193 ? 16.858 -10.690 -9.459 1.00 88.12 193 ASN A O 1
ATOM 1466 N N . LYS A 1 194 ? 16.310 -8.497 -9.564 1.00 89.31 194 LYS A N 1
ATOM 1467 C CA . LYS A 1 194 ? 16.712 -8.230 -10.949 1.00 89.31 194 LYS A CA 1
ATOM 1468 C C . LYS A 1 194 ? 17.550 -6.961 -11.055 1.00 89.31 194 LYS A C 1
ATOM 1470 O O . LYS A 1 194 ? 17.293 -5.976 -10.366 1.00 89.31 194 LYS A O 1
ATOM 1475 N N . THR A 1 195 ? 18.546 -7.003 -11.931 1.00 92.62 195 THR A N 1
ATOM 1476 C CA . THR A 1 195 ? 19.366 -5.848 -12.315 1.00 92.62 195 THR A CA 1
ATOM 1477 C C . THR A 1 195 ? 18.619 -4.931 -13.285 1.00 92.62 195 THR A C 1
ATOM 1479 O O . THR A 1 195 ? 17.674 -5.350 -13.956 1.00 92.62 195 THR A O 1
ATOM 1482 N N . ALA A 1 196 ? 19.073 -3.682 -13.418 1.00 92.25 196 ALA A N 1
ATOM 1483 C CA . ALA A 1 196 ? 18.507 -2.740 -14.387 1.00 92.25 196 ALA A CA 1
ATOM 1484 C C . ALA A 1 196 ? 18.578 -3.276 -15.835 1.00 92.25 196 ALA A C 1
ATOM 1486 O O . ALA A 1 196 ? 17.610 -3.142 -16.579 1.00 92.25 196 ALA A O 1
ATOM 1487 N N . ALA A 1 197 ? 19.675 -3.954 -16.197 1.00 93.31 197 ALA A N 1
ATOM 1488 C CA . ALA A 1 197 ? 19.866 -4.564 -17.516 1.00 93.31 197 ALA A CA 1
ATOM 1489 C C . ALA A 1 197 ? 18.910 -5.744 -17.782 1.00 93.31 197 ALA A C 1
ATOM 1491 O O . ALA A 1 197 ? 18.403 -5.897 -18.891 1.00 93.31 197 ALA A O 1
ATOM 1492 N N . GLU A 1 198 ? 18.602 -6.566 -16.772 1.00 91.19 198 GLU A N 1
ATOM 1493 C CA . GLU A 1 198 ? 17.577 -7.611 -16.914 1.00 91.19 198 GLU A CA 1
ATOM 1494 C C . GLU A 1 198 ? 16.176 -7.016 -17.107 1.00 91.19 198 GLU A C 1
ATOM 1496 O O . GLU A 1 198 ? 15.398 -7.534 -17.907 1.00 91.19 198 GLU A O 1
ATOM 1501 N N . VAL A 1 199 ? 15.852 -5.920 -16.411 1.00 90.81 199 VAL A N 1
ATOM 1502 C CA . VAL A 1 199 ? 14.569 -5.213 -16.571 1.00 90.81 199 VAL A CA 1
ATOM 1503 C C . VAL A 1 199 ? 14.455 -4.571 -17.956 1.00 90.81 199 VAL A C 1
ATOM 1505 O O . VAL A 1 199 ? 13.400 -4.657 -18.584 1.00 90.81 199 VAL A O 1
ATOM 1508 N N . GLU A 1 200 ? 15.538 -3.984 -18.462 1.00 91.94 200 GLU A N 1
ATOM 1509 C CA . GLU A 1 200 ? 15.625 -3.483 -19.836 1.00 91.94 200 GLU A CA 1
ATOM 1510 C C . GLU A 1 200 ? 15.405 -4.607 -20.857 1.00 91.94 200 GLU A C 1
ATOM 1512 O O . GLU A 1 200 ? 14.550 -4.481 -21.736 1.00 91.94 200 GLU A O 1
ATOM 1517 N N . ALA A 1 201 ? 16.071 -5.754 -20.693 1.00 90.69 201 ALA A N 1
ATOM 1518 C CA . ALA A 1 201 ? 15.857 -6.922 -21.545 1.00 90.69 201 ALA A CA 1
ATOM 1519 C C . ALA A 1 201 ? 14.395 -7.416 -21.504 1.00 90.69 201 ALA A C 1
ATOM 1521 O O . ALA A 1 201 ? 13.816 -7.693 -22.556 1.00 90.69 201 ALA A O 1
ATOM 1522 N N . MET A 1 202 ? 13.765 -7.460 -20.321 1.00 87.19 202 MET A N 1
ATOM 1523 C CA . MET A 1 202 ? 12.348 -7.822 -20.150 1.00 87.19 202 MET A CA 1
ATOM 1524 C C . MET A 1 202 ? 11.386 -6.848 -20.850 1.00 87.19 202 MET A C 1
ATOM 1526 O O . MET A 1 202 ? 10.364 -7.284 -21.385 1.00 87.19 202 MET A O 1
ATOM 1530 N N . LEU A 1 203 ? 11.692 -5.546 -20.851 1.00 88.44 203 LEU A N 1
ATOM 1531 C CA . LEU A 1 203 ? 10.871 -4.509 -21.487 1.00 88.44 203 LEU A CA 1
ATOM 1532 C C . LEU A 1 203 ? 11.181 -4.296 -22.975 1.00 88.44 203 LEU A C 1
ATOM 1534 O O . LEU A 1 203 ? 10.328 -3.765 -23.691 1.00 88.44 203 LEU A O 1
ATOM 1538 N N . SER A 1 204 ? 12.333 -4.754 -23.470 1.00 90.06 204 SER A N 1
ATOM 1539 C CA . SER A 1 204 ? 12.751 -4.583 -24.868 1.00 90.06 204 SER A CA 1
ATOM 1540 C C . SER A 1 204 ? 11.698 -4.990 -25.923 1.00 90.06 204 SER A C 1
ATOM 1542 O O . SER A 1 204 ? 11.504 -4.214 -26.863 1.00 90.06 204 SER A O 1
ATOM 1544 N N . PRO A 1 205 ? 10.903 -6.082 -25.784 1.00 89.06 205 PRO A N 1
ATOM 1545 C CA . PRO A 1 205 ? 9.895 -6.437 -26.789 1.00 89.06 205 PRO A CA 1
ATOM 1546 C C . PRO A 1 205 ? 8.668 -5.513 -26.758 1.00 89.06 205 PRO A C 1
ATOM 1548 O O . PRO A 1 205 ? 7.938 -5.414 -27.743 1.00 89.06 205 PRO A O 1
ATOM 1551 N N . PHE A 1 206 ? 8.413 -4.854 -25.623 1.00 86.69 206 PHE A N 1
ATOM 1552 C CA . PHE A 1 206 ? 7.349 -3.862 -25.480 1.00 86.69 206 PHE A CA 1
ATOM 1553 C C . PHE A 1 206 ? 7.789 -2.513 -26.058 1.00 86.69 206 PHE A C 1
ATOM 1555 O O . PHE A 1 206 ? 7.073 -1.949 -26.882 1.00 86.69 206 PHE A O 1
ATOM 1562 N N . ALA A 1 207 ? 8.999 -2.059 -25.718 1.00 89.69 207 ALA A N 1
ATOM 1563 C CA . ALA A 1 207 ? 9.603 -0.852 -26.281 1.00 89.69 207 ALA A CA 1
ATOM 1564 C C . ALA A 1 207 ? 9.684 -0.921 -27.819 1.00 89.69 207 ALA A C 1
ATOM 1566 O O . ALA A 1 207 ? 9.195 -0.023 -28.499 1.00 89.69 207 ALA A O 1
ATOM 1567 N N . ALA A 1 208 ? 10.166 -2.041 -28.374 1.00 92.06 208 ALA A N 1
ATOM 1568 C CA . ALA A 1 208 ? 10.228 -2.256 -29.821 1.00 92.06 208 ALA A CA 1
ATOM 1569 C C . ALA A 1 208 ? 8.850 -2.163 -30.508 1.00 92.06 208 ALA A C 1
ATOM 1571 O O . ALA A 1 208 ? 8.740 -1.593 -31.594 1.00 92.06 208 ALA A O 1
ATOM 1572 N N . LYS A 1 209 ? 7.779 -2.671 -29.874 1.00 89.31 209 LYS A N 1
ATOM 1573 C CA . LYS A 1 209 ? 6.406 -2.524 -30.391 1.00 89.31 209 LYS A CA 1
ATOM 1574 C C . LYS A 1 209 ? 5.930 -1.072 -30.365 1.00 89.31 209 LYS A C 1
ATOM 1576 O O . LYS A 1 209 ? 5.336 -0.632 -31.344 1.00 89.31 209 LYS A O 1
ATOM 1581 N N . LEU A 1 210 ? 6.213 -0.323 -29.297 1.00 88.12 210 LEU A N 1
ATOM 1582 C CA . LEU A 1 210 ? 5.886 1.106 -29.232 1.00 88.12 210 LEU A CA 1
ATOM 1583 C C . LEU A 1 210 ? 6.612 1.897 -30.333 1.00 88.12 210 LEU A C 1
ATOM 1585 O O . LEU A 1 210 ? 5.972 2.686 -31.027 1.00 88.12 210 LEU A O 1
ATOM 1589 N N . THR A 1 211 ? 7.905 1.629 -30.559 1.00 93.81 211 THR A N 1
ATOM 1590 C CA . THR A 1 211 ? 8.679 2.234 -31.658 1.00 93.81 211 THR A CA 1
ATOM 1591 C C . THR A 1 211 ? 8.082 1.899 -33.023 1.00 93.81 211 THR A C 1
ATOM 1593 O O . THR A 1 211 ? 7.883 2.798 -33.835 1.00 93.81 211 THR A O 1
ATOM 1596 N N . ALA A 1 212 ? 7.742 0.629 -33.272 1.00 94.31 212 ALA A N 1
ATOM 1597 C CA . ALA A 1 212 ? 7.135 0.190 -34.532 1.00 94.31 212 ALA A CA 1
ATOM 1598 C C . ALA A 1 212 ? 5.751 0.822 -34.789 1.00 94.31 212 ALA A C 1
ATOM 1600 O O . ALA A 1 212 ? 5.355 0.988 -35.938 1.00 94.31 212 ALA A O 1
ATOM 1601 N N . MET A 1 213 ? 5.031 1.207 -33.730 1.00 93.12 213 MET A N 1
ATOM 1602 C CA . MET A 1 213 ? 3.768 1.951 -33.803 1.00 93.12 213 MET A CA 1
ATOM 1603 C C . MET A 1 213 ? 3.953 3.479 -33.891 1.00 93.12 213 MET A C 1
ATOM 1605 O O . MET A 1 213 ? 2.965 4.209 -33.885 1.00 93.12 213 MET A O 1
ATOM 1609 N N . GLY A 1 214 ? 5.191 3.987 -33.936 1.00 92.19 214 GLY A N 1
ATOM 1610 C CA . GLY A 1 214 ? 5.482 5.426 -33.953 1.00 92.19 214 GLY A CA 1
ATOM 1611 C C . GLY A 1 214 ? 5.170 6.154 -32.638 1.00 92.19 214 GLY A C 1
ATOM 1612 O O . GLY A 1 214 ? 5.142 7.386 -32.608 1.00 92.19 214 GLY A O 1
ATOM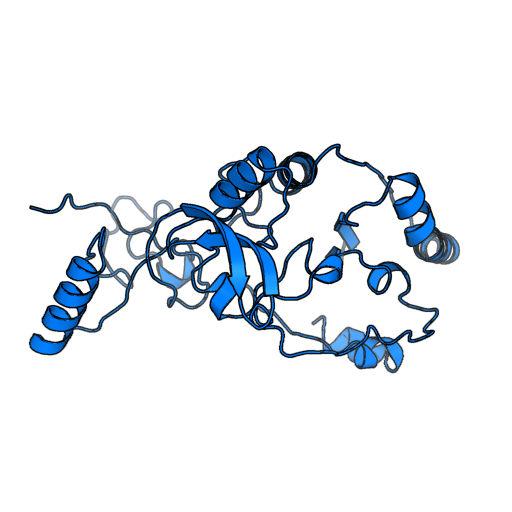 1613 N N . VAL A 1 215 ? 4.935 5.423 -31.543 1.00 89.31 215 VAL A N 1
ATOM 1614 C CA . VAL A 1 215 ? 4.630 6.005 -30.231 1.00 89.31 215 VAL A CA 1
ATOM 1615 C C . VAL A 1 215 ? 5.903 6.606 -29.643 1.00 89.31 215 VAL A C 1
ATOM 1617 O O . VAL A 1 215 ? 6.903 5.914 -29.459 1.00 89.31 215 VAL A O 1
ATOM 1620 N N . LYS A 1 216 ? 5.862 7.899 -29.309 1.00 91.06 216 LYS A N 1
ATOM 1621 C CA . LYS A 1 216 ? 6.934 8.572 -28.566 1.00 91.06 216 LYS A CA 1
ATOM 1622 C C . LYS A 1 216 ? 6.802 8.251 -27.079 1.00 91.06 216 LYS A C 1
ATOM 1624 O O . LYS A 1 216 ? 5.723 8.401 -26.514 1.00 91.06 216 LYS A O 1
ATOM 1629 N N . TYR A 1 217 ? 7.894 7.831 -26.451 1.00 91.00 217 TYR A N 1
ATOM 1630 C CA . TYR A 1 217 ? 7.936 7.468 -25.037 1.00 91.00 217 TYR A CA 1
ATOM 1631 C C . TYR A 1 217 ? 9.312 7.778 -24.434 1.00 91.00 217 TYR A C 1
ATOM 1633 O O . TYR A 1 217 ? 10.297 7.941 -25.155 1.00 91.00 217 TYR A O 1
ATOM 1641 N N . THR A 1 218 ? 9.382 7.792 -23.104 1.00 92.69 218 THR A N 1
ATOM 1642 C CA . THR A 1 218 ? 10.626 7.923 -22.333 1.00 92.69 218 THR A CA 1
ATOM 1643 C C . THR A 1 218 ? 10.775 6.689 -21.449 1.00 92.69 218 THR A C 1
ATOM 1645 O O . THR A 1 218 ? 9.797 6.265 -20.834 1.00 92.69 218 THR A O 1
ATOM 1648 N N . LEU A 1 219 ? 11.975 6.109 -21.367 1.00 90.81 219 LEU A N 1
ATOM 1649 C CA . LEU A 1 219 ? 12.276 4.988 -20.468 1.00 90.81 219 LEU A CA 1
ATOM 1650 C C . LEU A 1 219 ? 13.353 5.397 -19.468 1.00 90.81 219 LEU A C 1
ATOM 1652 O O . LEU A 1 219 ? 14.268 6.148 -19.796 1.00 90.81 219 LEU A O 1
ATOM 1656 N N . GLY A 1 220 ? 13.241 4.873 -18.252 1.00 90.50 220 GLY A N 1
ATOM 1657 C CA . GLY A 1 220 ? 14.248 5.007 -17.211 1.00 90.50 220 GLY A CA 1
ATOM 1658 C C . GLY A 1 220 ? 14.323 3.713 -16.418 1.00 90.50 220 GLY A C 1
ATOM 1659 O O . GLY A 1 220 ? 13.317 3.258 -15.874 1.00 90.50 220 GLY A O 1
ATOM 1660 N N . TYR A 1 221 ? 15.513 3.128 -16.351 1.00 91.44 221 TYR A N 1
ATOM 1661 C CA . TYR A 1 221 ? 15.784 1.924 -15.574 1.00 91.44 221 TYR A CA 1
ATOM 1662 C C . TYR A 1 221 ? 16.587 2.293 -14.333 1.00 91.44 221 TYR A C 1
ATOM 1664 O O . TYR A 1 221 ? 17.461 3.158 -14.375 1.00 91.44 221 TYR A O 1
ATOM 1672 N N . SER A 1 222 ? 16.307 1.641 -13.209 1.00 91.31 222 SER A N 1
ATOM 1673 C CA . SER A 1 222 ? 17.155 1.757 -12.028 1.00 91.31 222 SER A CA 1
ATOM 1674 C C . SER A 1 222 ? 17.075 0.499 -11.178 1.00 91.31 222 SER A C 1
ATOM 1676 O O . SER A 1 222 ? 16.143 -0.290 -11.313 1.00 91.31 222 SER A O 1
ATOM 1678 N N . GLN A 1 223 ? 18.064 0.328 -10.310 1.00 93.81 223 GLN A N 1
ATOM 1679 C CA . GLN A 1 223 ? 18.142 -0.760 -9.346 1.00 93.81 223 GLN A CA 1
ATOM 1680 C C . GLN A 1 223 ? 18.507 -0.186 -7.976 1.00 93.81 223 GLN A C 1
ATOM 1682 O O . GLN A 1 223 ? 19.165 0.854 -7.894 1.00 93.81 223 GLN A O 1
ATOM 1687 N N . SER A 1 224 ? 18.098 -0.880 -6.920 1.00 94.62 224 SER A N 1
ATOM 1688 C CA . SER A 1 224 ? 18.359 -0.514 -5.527 1.00 94.62 224 SER A CA 1
ATOM 1689 C C . SER A 1 224 ? 19.083 -1.652 -4.815 1.00 94.62 224 SER A C 1
ATOM 1691 O O . SER A 1 224 ? 18.863 -2.818 -5.139 1.00 94.62 224 SER A O 1
ATOM 1693 N N . ALA A 1 225 ? 19.929 -1.322 -3.836 1.00 93.31 225 ALA A N 1
ATOM 1694 C CA . ALA A 1 225 ? 20.680 -2.318 -3.070 1.00 93.31 225 ALA A CA 1
ATOM 1695 C C . ALA A 1 225 ? 19.762 -3.207 -2.213 1.00 93.31 225 ALA A C 1
ATOM 1697 O O . ALA A 1 225 ? 20.021 -4.400 -2.056 1.00 93.31 225 ALA A O 1
ATOM 1698 N N . THR A 1 226 ? 18.672 -2.644 -1.685 1.00 92.88 226 THR A N 1
ATOM 1699 C CA . THR A 1 226 ? 17.658 -3.383 -0.931 1.00 92.88 226 THR A CA 1
ATOM 1700 C C . THR A 1 226 ? 16.241 -3.077 -1.420 1.00 92.88 226 THR A C 1
ATOM 1702 O O . THR A 1 226 ? 15.977 -2.069 -2.081 1.00 92.88 226 THR A O 1
ATOM 1705 N N . TYR A 1 227 ? 15.288 -3.942 -1.055 1.00 91.62 227 TYR A N 1
ATOM 1706 C CA . TYR A 1 227 ? 13.866 -3.676 -1.292 1.00 91.62 227 TYR A CA 1
ATOM 1707 C C . TYR A 1 227 ? 13.355 -2.466 -0.490 1.00 91.62 227 TYR A C 1
ATOM 1709 O O . TYR A 1 227 ? 12.414 -1.817 -0.933 1.00 91.62 227 TYR A O 1
ATOM 1717 N N . TYR A 1 228 ? 13.983 -2.134 0.646 1.00 93.25 228 TYR A N 1
ATOM 1718 C CA . TYR A 1 228 ? 13.658 -0.923 1.401 1.00 93.25 228 TYR A CA 1
ATOM 1719 C C . TYR A 1 228 ? 13.947 0.324 0.560 1.00 93.25 228 TYR A C 1
ATOM 1721 O O . TYR A 1 228 ? 13.050 1.135 0.358 1.00 93.25 228 TYR A O 1
ATOM 1729 N N . ASP A 1 229 ? 15.150 0.427 -0.013 1.00 94.38 229 ASP A N 1
ATOM 1730 C CA . ASP A 1 229 ? 15.552 1.602 -0.802 1.00 94.38 229 ASP A CA 1
ATOM 1731 C C . ASP A 1 229 ? 14.756 1.702 -2.114 1.00 94.38 229 ASP A C 1
ATOM 1733 O O . ASP A 1 229 ? 14.451 2.795 -2.580 1.00 94.38 229 ASP A O 1
ATOM 1737 N N . HIS A 1 230 ? 14.383 0.566 -2.721 1.00 93.75 230 HIS A N 1
ATOM 1738 C CA . HIS A 1 230 ? 13.432 0.542 -3.845 1.00 93.75 230 HIS A CA 1
ATOM 1739 C C . HIS A 1 230 ? 12.068 1.100 -3.433 1.00 93.75 230 HIS A C 1
ATOM 1741 O O . HIS A 1 230 ? 11.511 1.957 -4.114 1.00 93.75 230 HIS A O 1
ATOM 1747 N N . TYR A 1 231 ? 11.530 0.622 -2.313 1.00 92.94 231 TYR A N 1
ATOM 1748 C CA . TYR A 1 231 ? 10.216 1.026 -1.832 1.00 92.94 231 TYR A CA 1
ATOM 1749 C C . TYR A 1 231 ? 10.191 2.507 -1.435 1.00 92.94 231 TYR A C 1
ATOM 1751 O O . TYR A 1 231 ? 9.273 3.214 -1.832 1.00 92.94 231 TYR A O 1
ATOM 1759 N N . ASP A 1 232 ? 11.203 3.006 -0.724 1.00 94.69 232 ASP A N 1
ATOM 1760 C CA . ASP A 1 232 ? 11.299 4.420 -0.339 1.00 94.69 232 ASP A CA 1
ATOM 1761 C C . ASP A 1 232 ? 11.478 5.338 -1.563 1.00 94.69 232 ASP A C 1
ATOM 1763 O O . ASP A 1 232 ? 10.837 6.380 -1.664 1.00 94.69 232 ASP A O 1
ATOM 1767 N N . LYS A 1 233 ? 12.250 4.908 -2.570 1.00 92.75 233 LYS A N 1
ATOM 1768 C CA . LYS A 1 233 ? 12.429 5.663 -3.820 1.00 92.75 233 LYS A CA 1
ATOM 1769 C C . LYS A 1 233 ? 11.135 5.854 -4.621 1.00 92.75 233 LYS A C 1
ATOM 1771 O O . LYS A 1 233 ? 10.967 6.900 -5.244 1.00 92.75 233 LYS A O 1
ATOM 1776 N N . TYR A 1 234 ? 10.263 4.845 -4.667 1.00 90.81 234 TYR A N 1
ATOM 1777 C CA . TYR A 1 234 ? 9.062 4.865 -5.516 1.00 90.81 234 TYR A CA 1
ATOM 1778 C C . TYR A 1 234 ? 7.759 5.160 -4.758 1.00 90.81 234 TYR A C 1
ATOM 1780 O O . TYR A 1 234 ? 6.852 5.760 -5.334 1.00 90.81 234 TYR A O 1
ATOM 1788 N N . PHE A 1 235 ? 7.669 4.775 -3.484 1.00 91.94 235 PHE A N 1
ATOM 1789 C CA . PHE A 1 235 ? 6.476 4.906 -2.637 1.00 91.94 235 PHE A CA 1
ATOM 1790 C C . PHE A 1 235 ? 6.709 5.737 -1.361 1.00 91.94 235 PHE A C 1
ATOM 1792 O O . PHE A 1 235 ? 5.770 5.969 -0.597 1.00 91.94 235 PHE A O 1
ATOM 1799 N N . GLY A 1 236 ? 7.949 6.168 -1.105 1.00 91.62 236 GLY A N 1
ATOM 1800 C CA . GLY A 1 236 ? 8.318 7.072 -0.016 1.00 91.62 236 GLY A CA 1
ATOM 1801 C C . GLY A 1 236 ? 8.029 8.552 -0.328 1.00 91.62 236 GLY A C 1
ATOM 1802 O O . GLY A 1 236 ? 7.344 8.851 -1.305 1.00 91.62 236 GLY A O 1
ATOM 1803 N N . PRO A 1 237 ? 8.518 9.497 0.497 1.00 94.38 237 PRO A N 1
ATOM 1804 C CA . PRO A 1 237 ? 9.406 9.266 1.633 1.00 94.38 237 PRO A CA 1
ATOM 1805 C C . PRO A 1 237 ? 8.686 8.583 2.804 1.00 94.38 237 PRO A C 1
ATOM 1807 O O . PRO A 1 237 ? 7.609 8.994 3.246 1.00 94.38 237 PRO A O 1
ATOM 1810 N N . LEU A 1 238 ? 9.289 7.519 3.321 1.00 89.81 238 LEU A N 1
ATOM 1811 C CA . LEU A 1 238 ? 8.849 6.835 4.533 1.00 89.81 238 LEU A CA 1
ATOM 1812 C C . LEU A 1 238 ? 8.968 7.768 5.759 1.00 89.81 238 LEU A C 1
ATOM 1814 O O . LEU A 1 238 ? 9.853 8.621 5.804 1.00 89.81 238 LEU A O 1
ATOM 1818 N N . PRO A 1 239 ? 8.093 7.637 6.779 1.00 90.19 239 PRO A N 1
ATOM 1819 C CA . PRO A 1 239 ? 7.123 6.558 6.994 1.00 90.19 239 PRO A CA 1
ATOM 1820 C C . PRO A 1 239 ? 5.743 6.775 6.350 1.00 90.19 239 PRO A C 1
ATOM 1822 O O . PRO A 1 239 ? 4.915 5.866 6.396 1.00 90.19 239 PRO A O 1
ATOM 1825 N N . VAL A 1 240 ? 5.460 7.961 5.797 1.00 87.56 240 VAL A N 1
ATOM 1826 C CA . VAL A 1 240 ? 4.115 8.318 5.303 1.00 87.56 240 VAL A CA 1
ATOM 1827 C C . VAL A 1 240 ? 3.904 7.859 3.859 1.00 87.56 240 VAL A C 1
ATOM 1829 O O . VAL A 1 240 ? 2.876 7.253 3.558 1.00 87.56 240 VAL A O 1
ATOM 1832 N N . GLY A 1 241 ? 4.906 8.079 3.007 1.00 91.06 241 GLY A N 1
ATOM 1833 C CA . GLY A 1 241 ? 4.857 7.815 1.573 1.00 91.06 241 GLY A CA 1
ATOM 1834 C C . GLY A 1 241 ? 4.244 8.936 0.740 1.00 91.06 241 GLY A C 1
ATOM 1835 O O . GLY A 1 241 ? 3.756 9.933 1.271 1.00 91.06 241 GLY A O 1
ATOM 1836 N N . ASN A 1 242 ? 4.268 8.741 -0.578 1.00 89.00 242 ASN A N 1
ATOM 1837 C CA . ASN A 1 242 ? 3.704 9.652 -1.582 1.00 89.00 242 ASN A CA 1
ATOM 1838 C C . ASN A 1 242 ? 2.297 9.257 -2.071 1.00 89.00 242 ASN A C 1
ATOM 1840 O O . ASN A 1 242 ? 1.676 10.027 -2.800 1.00 89.00 242 ASN A O 1
ATOM 1844 N N . ILE A 1 243 ? 1.785 8.076 -1.702 1.00 84.44 243 ILE A N 1
ATOM 1845 C CA . ILE A 1 243 ? 0.454 7.630 -2.131 1.00 84.44 243 ILE A CA 1
ATOM 1846 C C . ILE A 1 243 ? -0.610 8.214 -1.200 1.00 84.44 243 ILE A C 1
ATOM 1848 O O . ILE A 1 243 ? -0.774 7.778 -0.057 1.00 84.44 243 ILE A O 1
ATOM 1852 N N . GLU A 1 244 ? -1.350 9.192 -1.714 1.00 79.88 244 GLU A N 1
ATOM 1853 C CA . GLU A 1 244 ? -2.464 9.820 -1.011 1.00 79.88 244 GLU A CA 1
ATOM 1854 C C . GLU A 1 244 ? -3.654 8.863 -0.834 1.00 79.88 244 GLU A C 1
ATOM 1856 O O . GLU A 1 244 ? -3.900 7.960 -1.635 1.00 79.88 244 GLU A O 1
ATOM 1861 N N . VAL A 1 245 ? -4.419 9.075 0.239 1.00 75.19 245 VAL A N 1
ATOM 1862 C CA . VAL A 1 245 ? -5.493 8.176 0.677 1.00 75.19 245 VAL A CA 1
ATOM 1863 C C . VAL A 1 245 ? -6.795 8.956 0.735 1.00 75.19 245 VAL A C 1
ATOM 1865 O O . VAL A 1 245 ? -6.861 10.008 1.362 1.00 75.19 245 VAL A O 1
ATOM 1868 N N . GLY A 1 246 ? -7.845 8.432 0.102 1.00 68.69 246 GLY A N 1
ATOM 1869 C CA . GLY A 1 246 ? -9.172 9.054 0.121 1.00 68.69 246 GLY A CA 1
ATOM 1870 C C . GLY A 1 246 ? -9.358 10.227 -0.849 1.00 68.69 246 GLY A C 1
ATOM 1871 O O . GLY A 1 246 ? -10.454 10.775 -0.904 1.00 68.69 246 GLY A O 1
ATOM 1872 N N . ILE A 1 247 ? -8.354 10.568 -1.663 1.00 75.75 247 ILE A N 1
ATOM 1873 C CA . ILE A 1 247 ? -8.461 11.602 -2.711 1.00 75.75 247 ILE A CA 1
ATOM 1874 C C . ILE A 1 247 ? -9.429 11.235 -3.852 1.00 75.75 247 ILE A C 1
ATOM 1876 O O . ILE A 1 247 ? -9.856 12.103 -4.607 1.00 75.75 247 ILE A O 1
ATOM 1880 N N . ALA A 1 248 ? -9.790 9.956 -3.979 1.00 72.00 248 ALA A N 1
ATOM 1881 C CA . ALA A 1 248 ? -10.701 9.442 -4.995 1.00 72.00 248 ALA A CA 1
ATOM 1882 C C . ALA A 1 248 ? -11.566 8.292 -4.448 1.00 72.00 248 ALA A C 1
ATOM 1884 O O . ALA A 1 248 ? -11.263 7.687 -3.415 1.00 72.00 248 ALA A O 1
ATOM 1885 N N . GLN A 1 249 ? -12.637 7.960 -5.172 1.00 70.50 249 GLN A N 1
ATOM 1886 C CA . GLN A 1 249 ? -13.356 6.699 -4.991 1.00 70.50 249 GLN A CA 1
ATOM 1887 C C . GLN A 1 249 ? -12.659 5.605 -5.809 1.00 70.50 249 GLN A C 1
ATOM 1889 O O . GLN A 1 249 ? -12.617 5.670 -7.035 1.00 70.50 249 GLN A O 1
ATOM 1894 N N . TYR A 1 250 ? -12.111 4.597 -5.131 1.00 74.12 250 TYR A N 1
ATOM 1895 C CA . TYR A 1 250 ? -11.368 3.515 -5.775 1.00 74.12 250 TYR A CA 1
ATOM 1896 C C . TYR A 1 250 ? -12.266 2.303 -6.040 1.00 74.12 250 TYR A C 1
ATOM 1898 O O . TYR A 1 250 ? -12.748 1.653 -5.110 1.00 74.12 250 TYR A O 1
ATOM 1906 N N . GLY A 1 251 ? -12.452 1.979 -7.320 1.00 75.00 251 GLY A N 1
ATOM 1907 C CA . GLY A 1 251 ? -12.944 0.680 -7.778 1.00 75.00 251 GLY A CA 1
ATOM 1908 C C . GLY A 1 251 ? -11.791 -0.273 -8.108 1.00 75.00 251 GLY A C 1
ATOM 1909 O O . GLY A 1 251 ? -10.635 0.135 -8.204 1.00 75.00 251 GLY A O 1
ATOM 1910 N N . GLY A 1 252 ? -12.091 -1.556 -8.312 1.00 76.31 252 GLY A N 1
ATOM 1911 C CA . GLY A 1 252 ? -11.087 -2.530 -8.735 1.00 76.31 252 GLY A CA 1
ATOM 1912 C C . GLY A 1 252 ? -11.701 -3.834 -9.231 1.00 76.31 252 GLY A C 1
ATOM 1913 O O . GLY A 1 252 ? -12.733 -4.278 -8.729 1.00 76.31 252 GLY A O 1
ATOM 1914 N N . ARG A 1 253 ? -11.053 -4.466 -10.215 1.00 77.12 253 ARG A N 1
ATOM 1915 C CA . ARG A 1 253 ? -11.487 -5.737 -10.805 1.00 77.12 253 ARG A CA 1
ATOM 1916 C C . ARG A 1 253 ? -10.295 -6.668 -10.990 1.00 77.12 253 ARG A C 1
ATOM 1918 O O . ARG A 1 253 ? -9.280 -6.282 -11.559 1.00 77.12 253 ARG A O 1
ATOM 1925 N N . LEU A 1 254 ? -10.429 -7.917 -10.546 1.00 79.38 254 LEU A N 1
ATOM 1926 C CA . LEU A 1 254 ? -9.496 -8.975 -10.930 1.00 79.38 254 LEU A 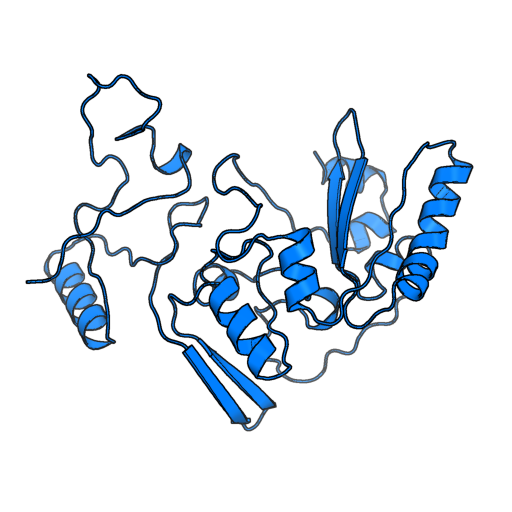CA 1
ATOM 1927 C C . LEU A 1 254 ? -9.886 -9.473 -12.323 1.00 79.38 254 LEU A C 1
ATOM 1929 O O . LEU A 1 254 ? -10.924 -10.114 -12.480 1.00 79.38 254 LEU A O 1
ATOM 1933 N N . VAL A 1 255 ? -9.068 -9.163 -13.328 1.00 75.62 255 VAL A N 1
ATOM 1934 C CA . VAL A 1 255 ? -9.284 -9.598 -14.714 1.00 75.62 255 VAL A CA 1
ATOM 1935 C C . VAL A 1 255 ? -8.458 -10.866 -14.983 1.00 75.62 255 VAL A C 1
ATOM 1937 O O . VAL A 1 255 ? -7.242 -10.843 -14.776 1.00 75.62 255 VAL A O 1
ATOM 1940 N N . PRO A 1 256 ? -9.069 -11.983 -15.421 1.00 77.19 256 PRO A N 1
ATOM 1941 C CA . PRO A 1 256 ? -8.335 -13.188 -15.801 1.00 77.19 256 PRO A CA 1
ATOM 1942 C C . PRO A 1 256 ? -7.363 -12.945 -16.964 1.00 77.19 256 PRO A C 1
ATOM 1944 O O . PRO A 1 256 ? -7.693 -12.270 -17.935 1.00 77.19 256 PRO A O 1
ATOM 1947 N N . LEU A 1 257 ? -6.184 -13.575 -16.924 1.00 73.44 257 LEU A N 1
ATOM 1948 C CA . LEU A 1 257 ? -5.189 -13.473 -18.003 1.00 73.44 257 LEU A CA 1
ATOM 1949 C C . LEU A 1 257 ? -5.745 -13.918 -19.372 1.00 73.44 257 LEU A C 1
ATOM 1951 O O . LEU A 1 257 ? -5.360 -13.378 -20.407 1.00 73.44 257 LEU A O 1
ATOM 1955 N N . SER A 1 258 ? -6.670 -14.882 -19.377 1.00 75.56 258 SER A N 1
ATOM 1956 C CA . SER A 1 258 ? -7.351 -15.370 -20.580 1.00 75.56 258 SER A CA 1
ATOM 1957 C C . SER A 1 258 ? -8.136 -14.283 -21.318 1.00 75.56 258 SER A C 1
ATOM 1959 O O . SER A 1 258 ? -8.211 -14.345 -22.542 1.00 75.56 258 SER A O 1
ATOM 1961 N N . THR A 1 259 ? -8.656 -13.272 -20.610 1.00 74.69 259 THR A N 1
ATOM 1962 C CA . THR A 1 259 ? -9.335 -12.114 -21.212 1.00 74.69 259 THR A CA 1
ATOM 1963 C C . THR A 1 259 ? -8.386 -11.364 -22.148 1.00 74.69 259 THR A C 1
ATOM 1965 O O . THR A 1 259 ? -8.711 -11.143 -23.307 1.00 74.69 259 THR A O 1
ATOM 1968 N N . PHE A 1 260 ? -7.166 -11.069 -21.688 1.00 70.62 260 PHE A N 1
ATOM 1969 C CA . PHE A 1 260 ? -6.154 -10.364 -22.485 1.00 70.62 260 PHE A CA 1
ATOM 1970 C C . PHE A 1 260 ? -5.526 -11.224 -23.588 1.00 70.62 260 PHE A C 1
ATOM 1972 O O . PHE A 1 260 ? -5.016 -10.696 -24.572 1.00 70.62 260 PHE A O 1
ATOM 1979 N N . ALA A 1 261 ? -5.506 -12.548 -23.415 1.00 66.44 261 ALA A N 1
ATOM 1980 C CA . ALA A 1 261 ? -4.863 -13.453 -24.363 1.00 66.44 261 ALA A CA 1
ATOM 1981 C C . ALA A 1 261 ? -5.714 -13.742 -25.610 1.00 66.44 261 ALA A C 1
ATOM 1983 O O . ALA A 1 261 ? -5.145 -14.096 -26.642 1.00 66.44 261 ALA A O 1
ATOM 1984 N N . ASN A 1 262 ? -7.042 -13.632 -25.497 1.00 63.97 262 ASN A N 1
ATOM 1985 C CA . ASN A 1 262 ? -7.980 -14.147 -26.495 1.00 63.97 262 ASN A CA 1
ATOM 1986 C C . ASN A 1 262 ? -8.938 -13.085 -27.074 1.00 63.97 262 ASN A C 1
ATOM 1988 O O . ASN A 1 262 ? -9.512 -13.344 -28.126 1.00 63.97 262 ASN A O 1
ATOM 1992 N N . ASP A 1 263 ? -9.135 -11.929 -26.422 1.00 66.38 263 ASP A N 1
ATOM 1993 C CA . ASP A 1 263 ? -10.128 -10.932 -26.855 1.00 66.38 263 ASP A CA 1
ATOM 1994 C C . ASP A 1 263 ? -9.683 -9.470 -26.577 1.00 66.38 263 ASP A C 1
ATOM 1996 O O . ASP A 1 263 ? -9.823 -8.959 -25.458 1.00 66.38 263 ASP A O 1
ATOM 2000 N N . PRO A 1 264 ? -9.165 -8.756 -27.598 1.00 64.06 264 PRO A N 1
ATOM 2001 C CA . PRO A 1 264 ? -8.817 -7.338 -27.494 1.00 64.06 264 PRO A CA 1
ATOM 2002 C C . PRO A 1 264 ? -10.014 -6.403 -27.257 1.00 64.06 264 PRO A C 1
ATOM 2004 O O . PRO A 1 264 ? -9.831 -5.324 -26.695 1.00 64.06 264 PRO A O 1
ATOM 2007 N N . ALA A 1 265 ? -11.232 -6.785 -27.654 1.00 65.94 265 ALA A N 1
ATOM 2008 C CA . ALA A 1 265 ? -12.432 -5.983 -27.419 1.00 65.94 265 ALA A CA 1
ATOM 2009 C C . ALA A 1 265 ? -12.904 -6.116 -25.962 1.00 65.94 265 ALA A C 1
ATOM 2011 O O . ALA A 1 265 ? -13.249 -5.112 -25.333 1.00 65.94 265 ALA A O 1
ATOM 2012 N N . ALA A 1 266 ? -12.816 -7.319 -25.382 1.00 64.56 266 ALA A N 1
ATOM 2013 C CA . ALA A 1 266 ? -13.052 -7.529 -23.954 1.00 64.56 266 ALA A CA 1
ATOM 2014 C C . ALA A 1 266 ? -12.100 -6.699 -23.083 1.00 64.56 266 ALA A C 1
ATOM 2016 O O . ALA A 1 266 ? -12.537 -6.181 -22.057 1.00 64.56 266 ALA A O 1
ATOM 2017 N N . MET A 1 267 ? -10.837 -6.506 -23.497 1.00 64.25 267 MET A N 1
ATOM 2018 C CA . MET A 1 267 ? -9.905 -5.596 -22.813 1.00 64.25 267 MET A CA 1
ATOM 2019 C C . MET A 1 267 ? -10.503 -4.185 -22.688 1.00 64.25 267 MET A C 1
ATOM 2021 O O . MET A 1 267 ? -10.630 -3.676 -21.577 1.00 64.25 267 MET A O 1
ATOM 2025 N N . SER A 1 268 ? -10.956 -3.587 -23.796 1.00 64.69 268 SER A N 1
ATOM 2026 C CA . SER A 1 268 ? -11.591 -2.259 -23.792 1.00 64.69 268 SER A CA 1
ATOM 2027 C C . SER A 1 268 ? -12.927 -2.187 -23.042 1.00 64.69 268 SER A C 1
ATOM 2029 O O . SER A 1 268 ? -13.410 -1.079 -22.808 1.00 64.69 268 SER A O 1
ATOM 2031 N N . ALA A 1 269 ? -13.531 -3.325 -22.687 1.00 65.50 269 ALA A N 1
ATOM 2032 C CA . ALA A 1 269 ? -14.750 -3.406 -21.883 1.00 65.50 269 ALA A CA 1
ATOM 2033 C C . ALA A 1 269 ? -14.483 -3.607 -20.377 1.00 65.50 269 ALA A C 1
ATOM 2035 O O . ALA A 1 269 ? -15.367 -3.332 -19.569 1.00 65.50 269 ALA A O 1
ATOM 2036 N N . VAL A 1 270 ? -13.291 -4.074 -19.974 1.00 64.50 270 VAL A N 1
ATOM 2037 C CA . VAL A 1 270 ? -12.897 -4.191 -18.551 1.00 64.50 270 VAL A CA 1
ATOM 2038 C C . VAL A 1 270 ? -12.047 -3.025 -18.041 1.00 64.50 270 VAL A C 1
ATOM 2040 O O . VAL A 1 270 ? -11.825 -2.945 -16.835 1.00 64.50 270 VAL A O 1
ATOM 2043 N N . THR A 1 271 ? -11.580 -2.137 -18.925 1.00 58.94 271 THR A N 1
ATOM 2044 C CA . THR A 1 271 ? -10.813 -0.920 -18.586 1.00 58.94 271 THR A CA 1
ATOM 2045 C C . THR A 1 271 ? -11.629 0.379 -18.686 1.00 58.94 271 THR A C 1
ATOM 2047 O O . THR A 1 271 ? -11.033 1.453 -18.747 1.00 58.94 271 THR A O 1
ATOM 2050 N N . ARG A 1 272 ? -12.962 0.292 -18.768 1.00 54.50 272 ARG A N 1
ATOM 2051 C CA . ARG A 1 272 ? -13.901 1.428 -18.717 1.00 54.50 272 ARG A CA 1
ATOM 2052 C C . ARG A 1 272 ? -14.678 1.413 -17.407 1.00 54.50 272 ARG A C 1
ATOM 2054 O O . ARG A 1 272 ? -14.913 0.291 -16.903 1.00 54.50 272 ARG A O 1
#